Protein AF-A0A9N9BDG6-F1 (afdb_monome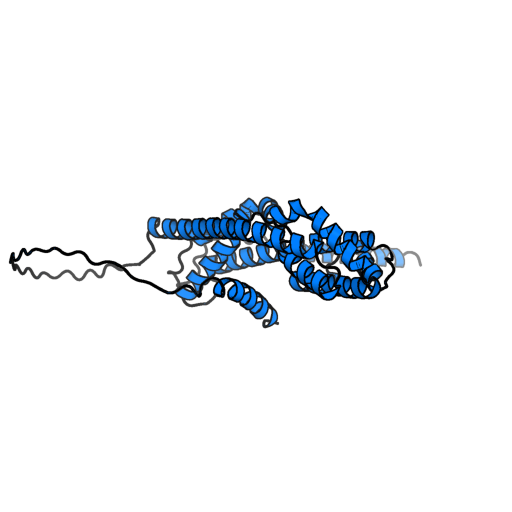r)

Secondary structure (DSSP, 8-state):
--HHHHHHHHHHHHHHHHTT-----------------------------------------HHHHHHHHHHHHHHHHHHHHHHHHHHHHHHHHHHHHHHH---HHHHHHHHHHHGGGTT-HHHHHTHHHHHHHHHHHHHH-HHHHHHHHHHHHHHHHHHTT--GGGS-HHHHHHHHHHHTT----HHHHHHHHHHHHHHHHHHHHHHHHHHHHHHHHHHHTT-S---HHHHHHHHHHHHHHHHHHHH---HHHHHHHHTTHHHHHHHHHHHHH--TT--S------S--------HHHHHHHHHHHHHHHHHHHHTT--

Organism: NCBI:txid144538

Radius of gyration: 29.32 Å; Cα contacts (8 Å, |Δi|>4): 183; chains: 1; bounding box: 67×71×92 Å

Structure (mmCIF, N/CA/C/O backbone):
data_AF-A0A9N9BDG6-F1
#
_entry.id   AF-A0A9N9BDG6-F1
#
loop_
_atom_site.group_PDB
_atom_site.id
_atom_site.type_symbol
_atom_site.label_atom_id
_atom_site.label_alt_id
_atom_site.label_comp_id
_atom_site.label_asym_id
_atom_site.label_entity_id
_atom_site.label_seq_id
_atom_site.pdbx_PDB_ins_code
_atom_site.Cartn_x
_atom_site.Cartn_y
_atom_site.Cartn_z
_atom_site.occupancy
_atom_site.B_iso_or_equiv
_atom_site.auth_seq_id
_atom_site.auth_comp_id
_atom_site.auth_asym_id
_atom_site.auth_atom_id
_atom_site.pdbx_PDB_model_num
ATOM 1 N N . MET A 1 1 ? 1.816 -21.875 -10.239 1.00 43.16 1 MET A N 1
ATOM 2 C CA . MET A 1 1 ? 2.189 -20.740 -9.365 1.00 43.16 1 MET A CA 1
ATOM 3 C C . MET A 1 1 ? 2.154 -19.405 -10.137 1.00 43.16 1 MET A C 1
ATOM 5 O O . MET A 1 1 ? 3.012 -18.569 -9.926 1.00 43.16 1 MET A O 1
ATOM 9 N N . ASN A 1 2 ? 1.167 -19.203 -11.029 1.00 41.00 2 ASN A N 1
ATOM 10 C CA . ASN A 1 2 ? 1.050 -18.008 -11.893 1.00 41.00 2 ASN A CA 1
ATOM 11 C C . ASN A 1 2 ? -0.337 -17.331 -11.817 1.00 41.00 2 ASN A C 1
ATOM 13 O O . ASN A 1 2 ? -0.534 -16.259 -12.365 1.00 41.00 2 ASN A O 1
ATOM 17 N N . ILE A 1 3 ? -1.299 -17.946 -11.119 1.00 32.94 3 ILE A N 1
ATOM 18 C CA . ILE A 1 3 ? -2.703 -17.500 -11.098 1.00 32.94 3 ILE A CA 1
ATOM 19 C C . ILE A 1 3 ? -2.906 -16.354 -10.091 1.00 32.94 3 ILE A C 1
ATOM 21 O O . ILE A 1 3 ? -3.669 -15.433 -10.351 1.00 32.94 3 ILE A O 1
ATOM 25 N N . LEU A 1 4 ? -2.166 -16.356 -8.976 1.00 36.25 4 LEU A N 1
ATOM 26 C CA . LEU A 1 4 ? -2.222 -15.290 -7.966 1.00 36.25 4 LEU A CA 1
ATOM 27 C C . LEU A 1 4 ? -1.605 -13.971 -8.461 1.00 36.25 4 LEU A C 1
ATOM 29 O O . LEU A 1 4 ? -2.117 -12.906 -8.132 1.00 36.25 4 LEU A O 1
ATOM 33 N N . LEU A 1 5 ? -0.562 -14.032 -9.298 1.00 38.94 5 LEU A N 1
ATOM 34 C CA . LEU A 1 5 ? 0.074 -12.834 -9.856 1.00 38.94 5 LEU A CA 1
ATOM 35 C C . LEU A 1 5 ? -0.818 -12.159 -10.910 1.00 38.94 5 LEU A C 1
ATOM 37 O O . LEU A 1 5 ? -0.922 -10.934 -10.934 1.00 38.94 5 LEU A O 1
ATOM 41 N N . GLU A 1 6 ? -1.516 -12.948 -11.737 1.00 36.91 6 GLU A N 1
ATOM 42 C CA . GLU A 1 6 ? -2.506 -12.410 -12.676 1.00 36.91 6 GLU A CA 1
ATOM 43 C C . GLU A 1 6 ? -3.719 -11.821 -11.953 1.00 36.91 6 GLU A C 1
ATOM 45 O O . GLU A 1 6 ? -4.216 -10.780 -12.365 1.00 36.91 6 GLU A O 1
ATOM 50 N N . MET A 1 7 ? -4.160 -12.404 -10.834 1.00 33.03 7 MET A N 1
ATOM 51 C CA . MET A 1 7 ? -5.294 -11.873 -10.069 1.00 33.03 7 MET A CA 1
ATOM 52 C C . MET A 1 7 ? -5.001 -10.499 -9.444 1.00 33.03 7 MET A C 1
ATOM 54 O O . MET A 1 7 ? -5.861 -9.617 -9.467 1.00 33.03 7 MET A O 1
ATOM 58 N N . VAL A 1 8 ? -3.778 -10.288 -8.944 1.00 44.41 8 VAL A N 1
ATOM 59 C CA . VAL A 1 8 ? -3.347 -8.992 -8.389 1.00 44.41 8 VAL A CA 1
ATOM 60 C C . VAL A 1 8 ? -3.187 -7.943 -9.495 1.00 44.41 8 VAL A C 1
ATOM 62 O O . VAL A 1 8 ? -3.655 -6.817 -9.331 1.00 44.41 8 VAL A O 1
ATOM 65 N N . LEU A 1 9 ? -2.621 -8.310 -10.654 1.00 37.38 9 LEU A N 1
ATOM 66 C CA . LEU A 1 9 ? -2.509 -7.396 -11.800 1.00 37.38 9 LEU A CA 1
ATOM 67 C C . LEU A 1 9 ? -3.877 -7.043 -12.406 1.00 37.38 9 LEU A C 1
ATOM 69 O O . LEU A 1 9 ? -4.112 -5.897 -12.783 1.00 37.38 9 LEU A O 1
ATOM 73 N N . VAL A 1 10 ? -4.797 -8.009 -12.478 1.00 40.97 10 VAL A N 1
ATOM 74 C CA . VAL A 1 10 ? -6.159 -7.807 -12.994 1.00 40.97 10 VAL A CA 1
ATOM 75 C C . VAL A 1 10 ? -6.980 -6.916 -12.062 1.00 40.97 10 VAL A C 1
ATOM 77 O O . VAL A 1 10 ? -7.764 -6.111 -12.559 1.00 40.97 10 VAL A O 1
ATOM 80 N N . ASN A 1 11 ? -6.791 -6.995 -10.742 1.00 39.72 11 ASN A N 1
ATOM 81 C CA . ASN A 1 11 ? -7.460 -6.082 -9.810 1.00 39.72 11 ASN A CA 1
ATOM 82 C C . ASN A 1 11 ? -6.902 -4.651 -9.899 1.00 39.72 11 ASN A C 1
ATOM 84 O O . ASN A 1 11 ? -7.689 -3.712 -9.970 1.00 39.72 11 ASN A O 1
ATOM 88 N N . LEU A 1 12 ? -5.581 -4.482 -10.034 1.00 37.84 12 LEU A N 1
ATOM 89 C CA . LEU A 1 12 ? -4.956 -3.170 -10.272 1.00 37.84 12 LEU A CA 1
ATOM 90 C C . LEU A 1 12 ? -5.401 -2.529 -11.601 1.00 37.84 12 LEU A C 1
ATOM 92 O O . LEU A 1 12 ? -5.622 -1.322 -11.670 1.00 37.84 12 LEU A O 1
ATOM 96 N N . LEU A 1 13 ? -5.591 -3.333 -12.653 1.00 36.84 13 LEU A N 1
ATOM 97 C CA . LEU A 1 13 ? -6.072 -2.859 -13.957 1.00 36.84 13 LEU A CA 1
ATOM 98 C C . LEU A 1 13 ? -7.589 -2.609 -14.000 1.00 36.84 13 LEU A C 1
ATOM 100 O O . LEU A 1 13 ? -8.045 -1.792 -14.800 1.00 36.84 13 LEU A O 1
ATOM 104 N N . LYS A 1 14 ? -8.387 -3.287 -13.164 1.00 39.38 14 LYS A N 1
ATOM 105 C CA . LYS A 1 14 ? -9.837 -3.045 -13.062 1.00 39.38 14 LYS A CA 1
ATOM 106 C C . LYS A 1 14 ? -10.145 -1.712 -12.386 1.00 39.38 14 LYS A C 1
ATOM 108 O O . LYS A 1 14 ? -11.000 -0.992 -12.895 1.00 39.38 14 LYS A O 1
ATOM 113 N N . ASP A 1 15 ? -9.405 -1.342 -11.345 1.00 37.53 15 ASP A N 1
ATOM 114 C CA . ASP A 1 15 ? -9.570 -0.038 -10.687 1.00 37.53 15 ASP A CA 1
ATOM 115 C C . ASP A 1 15 ? -9.218 1.138 -11.617 1.00 37.53 15 ASP A C 1
ATOM 117 O O . ASP A 1 15 ? -9.867 2.183 -11.571 1.00 37.53 15 ASP A O 1
ATOM 121 N N . LEU A 1 16 ? -8.279 0.947 -12.552 1.00 36.47 16 LEU A N 1
ATOM 122 C CA . LEU A 1 16 ? -7.957 1.939 -13.589 1.00 36.47 16 LEU A CA 1
ATOM 123 C C . LEU A 1 16 ? -9.037 2.057 -14.680 1.00 36.47 16 LEU A C 1
ATOM 125 O O . LEU A 1 16 ? -9.207 3.124 -15.266 1.00 36.47 16 LEU A O 1
ATOM 129 N N . LYS A 1 17 ? -9.790 0.985 -14.958 1.00 34.38 17 LYS A N 1
ATOM 130 C CA . LYS A 1 17 ? -10.802 0.957 -16.031 1.00 34.38 17 LYS A CA 1
ATOM 131 C C . LYS A 1 17 ? -12.183 1.449 -15.590 1.00 34.38 17 LYS A C 1
ATOM 133 O O . LYS A 1 17 ? -12.982 1.836 -16.438 1.00 34.38 17 LYS A O 1
ATOM 138 N N . ILE A 1 18 ? -12.470 1.454 -14.286 1.00 37.06 18 ILE A N 1
ATOM 139 C CA . ILE A 1 18 ? -13.769 1.893 -13.747 1.00 37.06 18 ILE A CA 1
ATOM 140 C C . ILE A 1 18 ? -13.901 3.428 -13.739 1.00 37.06 18 ILE A C 1
ATOM 142 O O . ILE A 1 18 ? -15.014 3.938 -13.802 1.00 37.06 18 ILE A O 1
ATOM 146 N N . LYS A 1 19 ? -12.796 4.187 -13.784 1.00 39.97 19 LYS A N 1
ATOM 147 C CA . LYS A 1 19 ? -12.836 5.661 -13.854 1.00 39.97 19 LYS A CA 1
ATOM 148 C C . LYS A 1 19 ? -13.091 6.254 -15.250 1.00 39.97 19 LYS A C 1
ATOM 150 O O . LYS A 1 19 ? -13.231 7.467 -15.351 1.00 39.97 19 LYS A O 1
ATOM 155 N N . SER A 1 20 ? -13.171 5.458 -16.324 1.00 34.59 20 SER A N 1
ATOM 156 C CA . SER A 1 20 ? -13.269 5.998 -17.696 1.00 34.59 20 SER A CA 1
ATOM 157 C C . SER A 1 20 ? -14.639 5.859 -18.370 1.00 34.59 20 SER A C 1
ATOM 159 O O . SER A 1 20 ? -14.712 5.971 -19.596 1.00 34.59 20 SER A O 1
ATOM 161 N N . ILE A 1 21 ? -15.725 5.577 -17.641 1.00 38.06 21 ILE A N 1
ATOM 162 C CA . ILE A 1 21 ? -17.050 5.434 -18.264 1.00 38.06 21 ILE A CA 1
ATOM 163 C C . ILE A 1 21 ? -18.107 6.233 -17.487 1.00 38.06 21 ILE A C 1
ATOM 165 O O . ILE A 1 21 ? -18.325 6.002 -16.304 1.00 38.06 21 ILE A O 1
ATOM 169 N N . VAL A 1 22 ? -18.795 7.099 -18.247 1.00 31.36 22 VAL A N 1
ATOM 170 C CA . VAL A 1 22 ? -20.024 7.880 -17.985 1.00 31.36 22 VAL A CA 1
ATOM 171 C C . VAL A 1 22 ? -19.843 9.367 -17.629 1.00 31.36 22 VAL A C 1
ATOM 173 O O . VAL A 1 22 ? -19.732 9.752 -16.471 1.00 31.36 22 VAL A O 1
ATOM 176 N N . SER A 1 23 ? -20.013 10.221 -18.646 1.00 30.30 23 SER A N 1
ATOM 177 C CA . SER A 1 23 ? -21.142 11.174 -18.702 1.00 30.30 23 SER A CA 1
ATOM 178 C C . SER A 1 23 ? -21.490 11.530 -20.164 1.00 30.30 23 SER A C 1
ATOM 180 O O . SER A 1 23 ? -20.582 11.870 -20.922 1.00 30.30 23 SER A O 1
ATOM 182 N N . PRO A 1 24 ? -22.767 11.413 -20.589 1.00 37.88 24 PRO A N 1
ATOM 183 C CA . PRO A 1 24 ? -23.249 11.831 -21.910 1.00 37.88 24 PRO A CA 1
ATOM 184 C C . PRO A 1 24 ? -24.216 13.051 -21.844 1.00 37.88 24 PRO A C 1
ATOM 186 O O . PRO A 1 24 ? -24.801 13.284 -20.791 1.00 37.88 24 PRO A O 1
ATOM 189 N N . TRP A 1 25 ? -24.447 13.723 -22.996 1.00 31.38 25 TRP A N 1
ATOM 190 C CA . TRP A 1 25 ? -25.448 14.800 -23.303 1.00 31.38 25 TRP A CA 1
ATOM 191 C C . TRP A 1 25 ? -25.086 16.249 -22.847 1.00 31.38 25 TRP A C 1
ATOM 193 O O . TRP A 1 25 ? -24.536 16.405 -21.769 1.00 31.38 25 TRP A O 1
ATOM 203 N N . GLN A 1 26 ? -25.339 17.372 -23.562 1.00 32.88 26 GLN A N 1
ATOM 204 C CA . GLN A 1 26 ? -26.017 17.670 -24.846 1.00 32.88 26 GLN A CA 1
ATOM 205 C C . GLN A 1 26 ? -25.711 19.107 -25.396 1.00 32.88 26 GLN A C 1
ATOM 207 O O . GLN A 1 26 ? -25.465 20.015 -24.613 1.00 32.88 26 GLN A O 1
ATOM 212 N N . GLU A 1 27 ? -25.783 19.252 -26.734 1.00 30.92 27 GLU A N 1
ATOM 213 C CA . GLU A 1 27 ? -26.301 20.330 -27.640 1.00 30.92 27 GLU A CA 1
ATOM 214 C C . GLU A 1 27 ? -26.195 21.870 -27.432 1.00 30.92 27 GLU A C 1
ATOM 216 O O . GLU A 1 27 ? -26.495 22.415 -26.378 1.00 30.92 27 GLU A O 1
ATOM 221 N N . GLY A 1 28 ? -25.993 22.552 -28.585 1.00 28.22 28 GLY A N 1
ATOM 222 C CA . GLY A 1 28 ? -26.320 23.964 -28.913 1.00 28.22 28 GLY A CA 1
ATOM 223 C C . GLY A 1 28 ? -25.072 24.825 -29.188 1.00 28.22 28 GLY A C 1
ATOM 224 O O . GLY A 1 28 ? -24.185 24.850 -28.355 1.00 28.22 28 GLY A O 1
ATOM 225 N N . GLU A 1 29 ? -24.842 25.537 -30.300 1.00 29.17 29 GLU A N 1
ATOM 226 C CA . GLU A 1 29 ? -25.704 26.140 -31.325 1.00 29.17 29 GLU A CA 1
ATOM 227 C C . GLU A 1 29 ? -24.962 26.306 -32.678 1.00 29.17 29 GLU A C 1
ATOM 229 O O . GLU A 1 29 ? -23.739 26.416 -32.749 1.00 29.17 29 GLU A O 1
ATOM 234 N N . LYS A 1 30 ? -25.748 26.369 -33.763 1.00 35.81 30 LYS A N 1
ATOM 235 C CA . LYS A 1 30 ? -25.379 26.839 -35.113 1.00 35.81 30 LYS A CA 1
ATOM 236 C C . LYS A 1 30 ? -25.098 28.343 -35.101 1.00 35.81 30 LYS A C 1
ATOM 238 O O . LYS A 1 30 ? -25.974 29.024 -34.595 1.00 35.81 30 LYS A O 1
ATOM 243 N N . ILE A 1 31 ? -24.099 28.847 -35.848 1.00 33.59 31 ILE A N 1
ATOM 244 C CA . ILE A 1 31 ? -24.251 30.010 -36.762 1.00 33.59 31 ILE A CA 1
ATOM 245 C C . ILE A 1 31 ? -23.292 29.866 -37.971 1.00 33.59 31 ILE A C 1
ATOM 247 O O . ILE A 1 31 ? -22.248 29.229 -37.919 1.00 33.59 31 ILE A O 1
ATOM 251 N N . THR A 1 32 ? -23.771 30.417 -39.078 1.00 35.16 32 THR A N 1
ATOM 252 C CA . THR A 1 32 ? -23.491 30.346 -40.516 1.00 35.16 32 THR A CA 1
ATOM 253 C C . THR A 1 32 ? -22.253 31.083 -41.049 1.00 35.16 32 THR A C 1
ATOM 255 O O . THR A 1 32 ? -21.864 32.099 -40.485 1.00 35.16 32 THR A O 1
ATOM 258 N N . GLY A 1 33 ? -21.808 30.715 -42.264 1.00 29.89 33 GLY A N 1
ATOM 259 C CA . GLY A 1 33 ? -21.240 31.675 -43.231 1.00 29.89 33 GLY A CA 1
ATOM 260 C C . GLY A 1 33 ? -20.111 31.145 -44.124 1.00 29.89 33 GLY A C 1
ATOM 261 O O . GLY A 1 33 ? -18.977 31.042 -43.677 1.00 29.89 33 GLY A O 1
ATOM 262 N N . GLY A 1 34 ? -20.407 30.859 -45.401 1.00 29.80 34 GLY A N 1
ATOM 263 C CA . GLY A 1 34 ? -19.397 30.791 -46.479 1.00 29.80 34 GLY A CA 1
ATOM 264 C C . GLY A 1 34 ? -18.851 32.192 -46.848 1.00 29.80 34 GLY A C 1
ATOM 265 O O . GLY A 1 34 ? -19.245 33.150 -46.182 1.00 29.80 34 GLY A O 1
ATOM 266 N N . PRO A 1 35 ? -18.021 32.370 -47.909 1.00 44.28 35 PRO A N 1
ATOM 267 C CA . PRO A 1 35 ? -18.180 31.689 -49.201 1.00 44.28 35 PRO A CA 1
ATOM 268 C C . PRO A 1 35 ? -16.888 31.262 -49.955 1.00 44.28 35 PRO A C 1
ATOM 270 O O . PRO A 1 35 ? -15.800 31.782 -49.752 1.00 44.28 35 PRO A O 1
ATOM 273 N N . SER A 1 36 ? -17.085 30.318 -50.885 1.00 35.09 36 SER A N 1
ATOM 274 C CA . SER A 1 36 ? -16.588 30.271 -52.277 1.00 35.09 36 SER A CA 1
ATOM 275 C C . SER A 1 36 ? -15.210 30.858 -52.642 1.00 35.09 36 SER A C 1
ATOM 277 O O . SER A 1 36 ? -15.043 32.072 -52.730 1.00 35.09 36 SER A O 1
ATOM 279 N N . GLY A 1 37 ? -14.332 29.979 -53.140 1.00 31.05 37 GLY A N 1
ATOM 280 C CA . GLY A 1 37 ? -13.276 30.305 -54.104 1.00 31.05 37 GLY A CA 1
ATOM 281 C C . GLY A 1 37 ? -12.670 29.045 -54.743 1.00 31.05 37 GLY A C 1
ATOM 282 O O . GLY A 1 37 ? -11.984 28.280 -54.079 1.00 31.05 37 GLY A O 1
ATOM 283 N N . SER A 1 38 ? -12.943 28.826 -56.029 1.00 35.56 38 SER A N 1
ATOM 284 C CA . SER A 1 38 ? -12.299 27.868 -56.957 1.00 35.56 38 SER A CA 1
ATOM 285 C C . SER A 1 38 ? -11.637 28.685 -58.086 1.00 35.56 38 SER A C 1
ATOM 287 O O . SER A 1 38 ? -11.955 29.871 -58.189 1.00 35.56 38 SER A O 1
ATOM 289 N N . PRO A 1 39 ? -10.918 28.106 -59.068 1.00 51.12 39 PRO A N 1
ATOM 290 C CA . PRO A 1 39 ? -9.980 26.976 -59.073 1.00 51.12 39 PRO A CA 1
ATOM 291 C C . PRO A 1 39 ? -8.630 27.379 -59.733 1.00 51.12 39 PRO A C 1
ATOM 293 O O . PRO A 1 39 ? -8.535 28.403 -60.405 1.00 51.12 39 PRO A O 1
ATOM 296 N N . GLY A 1 40 ? -7.576 26.567 -59.601 1.00 32.91 40 GLY A N 1
ATOM 297 C CA . GLY A 1 40 ? -6.289 26.829 -60.262 1.00 32.91 40 GLY A CA 1
ATOM 298 C C . GLY A 1 40 ? -5.563 25.546 -60.645 1.00 32.91 40 GLY A C 1
ATOM 299 O O . GLY A 1 40 ? -5.010 24.863 -59.792 1.00 32.91 40 GLY A O 1
ATOM 300 N N . THR A 1 41 ? -5.610 25.227 -61.934 1.00 38.53 41 THR A N 1
ATOM 301 C CA . THR A 1 41 ? -4.904 24.140 -62.620 1.00 38.53 41 THR A CA 1
ATOM 302 C C . THR A 1 41 ? -3.388 24.342 -62.607 1.00 38.53 41 THR A C 1
ATOM 304 O O . THR A 1 41 ? -2.935 25.477 -62.735 1.00 38.53 41 THR A O 1
ATOM 307 N N . ASN A 1 42 ? -2.613 23.254 -62.568 1.00 36.78 42 ASN A N 1
ATOM 308 C CA . ASN A 1 42 ? -1.564 23.005 -63.564 1.00 36.78 42 ASN A CA 1
ATOM 309 C C . ASN A 1 42 ? -0.962 21.605 -63.406 1.00 36.78 42 ASN A C 1
ATOM 311 O O . ASN A 1 42 ? -0.279 21.296 -62.431 1.00 36.78 42 ASN A O 1
ATOM 315 N N . ASP A 1 43 ? -1.196 20.799 -64.437 1.00 37.78 43 ASP A N 1
ATOM 316 C CA . ASP A 1 43 ? -0.403 19.632 -64.780 1.00 37.78 43 ASP A CA 1
ATOM 317 C C . ASP A 1 43 ? 1.037 20.048 -65.093 1.00 37.78 43 ASP A C 1
ATOM 319 O O . ASP A 1 43 ? 1.283 20.984 -65.853 1.00 37.78 43 ASP A O 1
ATOM 323 N N . SER A 1 44 ? 2.009 19.294 -64.592 1.00 39.78 44 SER A N 1
ATOM 324 C CA . SER A 1 44 ? 3.159 18.920 -65.417 1.00 39.78 44 SER A CA 1
ATOM 325 C C . SER A 1 44 ? 3.797 17.639 -64.891 1.00 39.78 44 SER A C 1
ATOM 327 O O . SER A 1 44 ? 4.366 17.568 -63.806 1.00 39.78 44 SER A O 1
ATOM 329 N N . ASN A 1 45 ? 3.665 16.609 -65.723 1.00 35.44 45 ASN A N 1
ATOM 330 C CA . ASN A 1 45 ? 4.452 15.388 -65.708 1.00 35.44 45 ASN A CA 1
ATOM 331 C C . ASN A 1 45 ? 5.951 15.704 -65.660 1.00 35.44 45 ASN A C 1
ATOM 333 O O . ASN A 1 45 ? 6.456 16.440 -66.504 1.00 35.44 45 ASN A O 1
ATOM 337 N N . THR A 1 46 ? 6.690 15.016 -64.795 1.00 35.06 46 THR A N 1
ATOM 338 C CA . THR A 1 46 ? 8.037 14.542 -65.132 1.00 35.06 46 THR A CA 1
ATOM 339 C C . THR A 1 46 ? 8.256 13.198 -64.448 1.00 35.06 46 THR A C 1
ATOM 341 O O . THR A 1 46 ? 8.363 13.093 -63.230 1.00 35.06 46 THR A O 1
ATOM 344 N N . SER A 1 47 ? 8.271 12.157 -65.275 1.00 41.53 47 SER A N 1
ATOM 345 C CA . SER A 1 47 ? 8.804 10.838 -64.963 1.00 41.53 47 SER A CA 1
ATOM 346 C C . SER A 1 47 ? 10.324 10.939 -64.896 1.00 41.53 47 SER A C 1
ATOM 348 O O . SER A 1 47 ? 10.916 11.308 -65.905 1.00 41.53 47 SER A O 1
ATOM 350 N N . ASP A 1 48 ? 10.958 10.530 -63.794 1.00 39.34 48 ASP A N 1
ATOM 351 C CA . ASP A 1 48 ? 12.225 9.811 -63.929 1.00 39.34 48 ASP A CA 1
ATOM 352 C C . ASP A 1 48 ? 12.537 8.864 -62.762 1.00 39.34 48 ASP A C 1
ATOM 354 O O . ASP A 1 48 ? 12.243 9.097 -61.589 1.00 39.34 48 ASP A O 1
ATOM 358 N N . ASN A 1 49 ? 13.128 7.752 -63.171 1.00 43.12 49 ASN A N 1
ATOM 359 C CA . ASN A 1 49 ? 13.547 6.574 -62.445 1.00 43.12 49 ASN A CA 1
ATOM 360 C C . ASN A 1 49 ? 14.539 6.893 -61.320 1.00 43.12 49 ASN A C 1
ATOM 362 O O . ASN A 1 49 ? 15.595 7.481 -61.533 1.00 43.12 49 ASN A O 1
ATOM 366 N N . GLY A 1 50 ? 14.272 6.372 -60.124 1.00 36.09 50 GLY A N 1
ATOM 367 C CA . GLY A 1 50 ? 15.188 6.518 -58.997 1.00 36.09 50 GLY A CA 1
ATOM 368 C C . GLY A 1 50 ? 14.852 5.585 -57.852 1.00 36.09 50 GLY A C 1
ATOM 369 O O . GLY A 1 50 ? 14.570 6.024 -56.743 1.00 36.09 50 GLY A O 1
ATOM 370 N N . LYS A 1 51 ? 14.867 4.280 -58.123 1.00 49.00 51 LYS A N 1
ATOM 371 C CA . LYS A 1 51 ? 14.688 3.197 -57.149 1.00 49.00 51 LYS A CA 1
ATOM 372 C C . LYS A 1 51 ? 15.833 3.200 -56.119 1.00 49.00 51 LYS A C 1
ATOM 374 O O . LYS A 1 51 ? 16.708 2.345 -56.144 1.00 49.00 51 LYS A O 1
ATOM 379 N N . LYS A 1 52 ? 15.815 4.146 -55.180 1.00 41.91 52 LYS A N 1
ATOM 380 C CA . LYS A 1 52 ? 16.450 4.021 -53.866 1.00 41.91 52 LYS A CA 1
ATOM 381 C C . LYS A 1 52 ? 15.327 3.737 -52.883 1.00 41.91 52 LYS A C 1
ATOM 383 O O . LYS A 1 52 ? 14.683 4.652 -52.384 1.00 41.91 52 LYS A O 1
ATOM 388 N N . ARG A 1 53 ? 15.101 2.451 -52.603 1.00 40.19 53 ARG A N 1
ATOM 389 C CA . ARG A 1 53 ? 14.503 2.054 -51.328 1.00 40.19 53 ARG A CA 1
ATOM 390 C C . ARG A 1 53 ? 15.464 2.559 -50.256 1.00 40.19 53 ARG A C 1
ATOM 392 O O . ARG A 1 53 ? 16.473 1.912 -49.984 1.00 40.19 53 ARG A O 1
ATOM 399 N N . LYS A 1 54 ? 15.217 3.766 -49.742 1.00 39.53 54 LYS A N 1
ATOM 400 C CA . LYS A 1 54 ? 15.740 4.129 -48.436 1.00 39.53 54 LYS A CA 1
ATOM 401 C C . LYS A 1 54 ? 15.118 3.115 -47.495 1.00 39.53 54 LYS A C 1
ATOM 403 O O . LYS A 1 54 ? 13.916 2.875 -47.510 1.00 39.53 54 LYS A O 1
ATOM 408 N N . ASN A 1 55 ? 16.001 2.391 -46.836 1.00 43.25 55 ASN A N 1
ATOM 409 C CA . ASN A 1 55 ? 15.649 1.547 -45.727 1.00 43.25 55 ASN A CA 1
ATOM 410 C C . ASN A 1 55 ? 15.195 2.533 -44.647 1.00 43.25 55 ASN A C 1
ATOM 412 O O . ASN A 1 55 ? 16.034 3.070 -43.924 1.00 43.25 55 ASN A O 1
ATOM 416 N N . ASP A 1 56 ? 13.907 2.874 -44.650 1.00 35.69 56 ASP A N 1
ATOM 417 C CA . ASP A 1 56 ? 13.265 3.661 -43.606 1.00 35.69 56 ASP A CA 1
ATOM 418 C C . ASP A 1 56 ? 13.207 2.746 -42.384 1.00 35.69 56 ASP A C 1
ATOM 420 O O . ASP A 1 56 ? 12.220 2.084 -42.077 1.00 35.69 56 ASP A O 1
ATOM 424 N N . GLY A 1 57 ? 14.364 2.610 -41.738 1.00 39.97 57 GLY A N 1
ATOM 425 C CA . GLY A 1 57 ? 14.420 2.186 -40.361 1.00 39.97 57 GLY A CA 1
ATOM 426 C C . GLY A 1 57 ? 13.701 3.266 -39.579 1.00 39.97 57 GLY A C 1
ATOM 427 O O . GLY A 1 57 ? 14.327 4.254 -39.203 1.00 39.97 57 GLY A O 1
ATOM 428 N N . ASP A 1 58 ? 12.399 3.071 -39.379 1.00 42.34 58 ASP A N 1
ATOM 429 C CA . ASP A 1 58 ? 11.539 3.801 -38.450 1.00 42.34 58 ASP A CA 1
ATOM 430 C C . ASP A 1 58 ? 12.052 3.587 -37.017 1.00 42.34 58 ASP A C 1
ATOM 432 O O . ASP A 1 58 ? 11.422 2.963 -36.167 1.00 42.34 58 ASP A O 1
ATOM 436 N N . GLY A 1 59 ? 13.269 4.039 -36.729 1.00 53.69 59 GLY A N 1
ATOM 437 C CA . GLY A 1 59 ? 13.700 4.319 -35.377 1.00 53.69 59 GLY A CA 1
ATOM 438 C C . GLY A 1 59 ? 13.021 5.617 -34.978 1.00 53.69 59 GLY A C 1
ATOM 439 O O . GLY A 1 59 ? 13.277 6.642 -35.604 1.00 53.69 59 GLY A O 1
ATOM 440 N N . ASP A 1 60 ? 12.149 5.572 -33.967 1.00 61.00 60 ASP A N 1
ATOM 441 C CA . ASP A 1 60 ? 11.545 6.781 -33.402 1.00 61.00 60 ASP A CA 1
ATOM 442 C C . ASP A 1 60 ? 12.641 7.845 -33.197 1.00 61.00 60 ASP A C 1
ATOM 444 O O . ASP A 1 60 ? 13.638 7.583 -32.510 1.00 61.00 60 ASP A O 1
ATOM 448 N N . SER A 1 61 ? 12.464 9.026 -33.803 1.00 69.19 61 SER A N 1
ATOM 449 C CA . SER A 1 61 ? 13.371 10.166 -33.625 1.00 69.19 61 SER A CA 1
ATOM 450 C C . SER A 1 61 ? 13.588 10.425 -32.124 1.00 69.19 61 SER A C 1
ATOM 452 O O . SER A 1 61 ? 12.628 10.309 -31.353 1.00 69.19 61 SER A O 1
ATOM 454 N N . PRO A 1 62 ? 14.800 10.811 -31.677 1.00 68.19 62 PRO A N 1
ATOM 455 C CA . PRO A 1 62 ? 15.055 11.183 -30.283 1.00 68.19 62 PRO A CA 1
ATOM 456 C C . PRO A 1 62 ? 14.034 12.182 -29.715 1.00 68.19 62 PRO A C 1
ATOM 458 O O . PRO A 1 62 ? 13.703 12.131 -28.534 1.00 68.19 62 PRO A O 1
ATOM 461 N N . GLU A 1 63 ? 13.498 13.059 -30.562 1.00 60.00 63 GLU A N 1
ATOM 462 C CA . GLU A 1 63 ? 12.450 14.017 -30.207 1.00 60.00 63 GLU A CA 1
ATOM 463 C C . GLU A 1 63 ? 11.092 13.342 -29.946 1.00 60.00 63 GLU A C 1
ATOM 465 O O . GLU A 1 63 ? 10.445 13.623 -28.939 1.00 60.00 63 GLU A O 1
ATOM 470 N N . ALA A 1 64 ? 10.699 12.370 -30.775 1.00 65.81 64 ALA A N 1
ATOM 471 C CA . ALA A 1 64 ? 9.470 11.598 -30.587 1.00 65.81 64 ALA A CA 1
ATOM 472 C C . ALA A 1 64 ? 9.518 10.726 -29.321 1.00 65.81 64 ALA A C 1
ATOM 474 O O . ALA A 1 64 ? 8.506 10.572 -28.637 1.00 65.81 64 ALA A O 1
ATOM 475 N N . LYS A 1 65 ? 10.694 10.181 -28.977 1.00 70.31 65 LYS A N 1
ATOM 476 C CA . LYS A 1 65 ? 10.892 9.437 -27.722 1.00 70.31 65 LYS A CA 1
ATOM 477 C C . LYS A 1 65 ? 10.712 10.334 -26.497 1.00 70.31 65 LYS A C 1
ATOM 479 O O . LYS A 1 65 ? 9.944 9.985 -25.607 1.00 70.31 65 LYS A O 1
ATOM 484 N N . ARG A 1 66 ? 11.340 11.515 -26.498 1.00 68.12 66 ARG A N 1
ATOM 485 C CA . ARG A 1 66 ? 11.222 12.504 -25.412 1.00 68.12 66 ARG A CA 1
ATOM 486 C C . ARG A 1 66 ? 9.784 12.961 -25.186 1.00 68.12 66 ARG A C 1
ATOM 488 O O . ARG A 1 66 ? 9.340 13.019 -24.044 1.00 68.12 66 ARG A O 1
ATOM 495 N N . LEU A 1 67 ? 9.047 13.250 -26.260 1.00 58.81 67 LEU A N 1
ATOM 496 C CA . LEU A 1 67 ? 7.648 13.681 -26.166 1.00 58.81 67 LEU A CA 1
ATOM 497 C C . LEU A 1 67 ? 6.761 12.617 -25.503 1.00 58.81 67 LEU A C 1
ATOM 499 O O . LEU A 1 67 ? 5.949 12.959 -24.648 1.00 58.81 67 LEU A O 1
ATOM 503 N N . ARG A 1 68 ? 6.958 11.329 -25.823 1.00 75.62 68 ARG A N 1
ATOM 504 C CA . ARG A 1 68 ? 6.223 10.228 -25.172 1.00 75.62 68 ARG A CA 1
ATOM 505 C C . ARG A 1 68 ? 6.597 10.073 -23.694 1.00 75.62 68 ARG A C 1
ATOM 507 O O . ARG A 1 68 ? 5.714 9.819 -22.879 1.00 75.62 68 ARG A O 1
ATOM 514 N N . THR A 1 69 ? 7.872 10.234 -23.333 1.00 80.06 69 THR A N 1
ATOM 515 C CA . THR A 1 69 ? 8.314 10.190 -21.927 1.00 80.06 69 THR A CA 1
ATOM 516 C C . THR A 1 69 ? 7.683 11.314 -21.105 1.00 80.06 69 THR A C 1
ATOM 518 O O . THR A 1 69 ? 7.150 11.060 -20.025 1.00 80.06 69 THR A O 1
ATOM 521 N N . GLU A 1 70 ? 7.703 12.548 -21.616 1.00 85.81 70 GLU A N 1
ATOM 522 C CA . GLU A 1 70 ? 7.091 13.693 -20.932 1.00 85.81 70 GLU A CA 1
ATOM 523 C C . GLU A 1 70 ? 5.568 13.552 -20.834 1.00 85.81 70 GLU A C 1
ATOM 525 O O . GLU A 1 70 ? 4.992 13.894 -19.805 1.00 85.81 70 GLU A O 1
ATOM 530 N N . GLU A 1 71 ? 4.909 12.975 -21.842 1.00 88.12 71 GLU A N 1
ATOM 531 C CA . GLU A 1 71 ? 3.482 12.648 -21.766 1.00 88.12 71 GLU A CA 1
ATOM 532 C C . GLU A 1 71 ? 3.188 11.661 -20.624 1.00 88.12 71 GLU A C 1
ATOM 534 O O . GLU A 1 71 ? 2.321 11.923 -19.792 1.00 88.12 71 GLU A O 1
ATOM 539 N N . VAL A 1 72 ? 3.933 10.551 -20.533 1.00 89.44 72 VAL A N 1
ATOM 540 C CA . VAL A 1 72 ? 3.770 9.560 -19.452 1.00 89.44 72 VAL A CA 1
ATOM 541 C C . VAL A 1 72 ? 3.979 10.207 -18.085 1.00 89.44 72 VAL A C 1
ATOM 543 O O . VAL A 1 72 ? 3.158 10.044 -17.184 1.00 89.44 72 VAL A O 1
ATOM 546 N N . LYS A 1 73 ? 5.055 10.979 -17.940 1.00 91.75 73 LYS A N 1
ATOM 547 C CA . LYS A 1 73 ? 5.398 11.689 -16.709 1.00 91.75 73 LYS A CA 1
ATOM 548 C C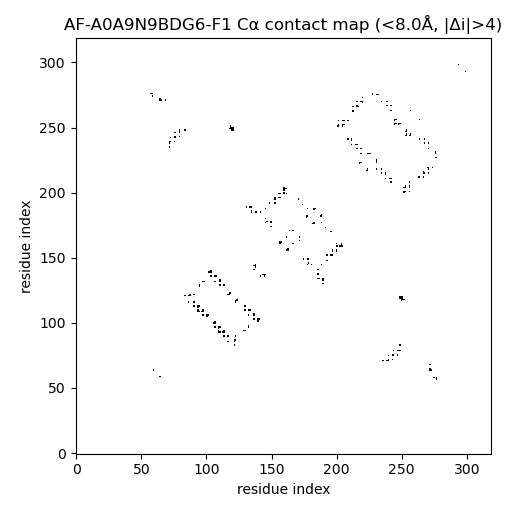 . LYS A 1 73 ? 4.298 12.663 -16.275 1.00 91.75 73 LYS A C 1
ATOM 550 O O . LYS A 1 73 ? 3.850 12.598 -15.130 1.00 91.75 73 LYS A O 1
ATOM 555 N N . ASN A 1 74 ? 3.831 13.516 -17.187 1.00 91.88 74 ASN A N 1
ATOM 556 C CA . ASN A 1 74 ? 2.782 14.498 -16.910 1.00 91.88 74 ASN A CA 1
ATOM 557 C C . ASN A 1 74 ? 1.453 13.820 -16.559 1.00 91.88 74 ASN A C 1
ATOM 559 O O . ASN A 1 74 ? 0.807 14.216 -15.590 1.00 91.88 74 ASN A O 1
ATOM 563 N N . ASN A 1 75 ? 1.082 12.760 -17.284 1.00 92.31 75 ASN A N 1
ATOM 564 C CA . ASN A 1 75 ? -0.134 11.995 -17.008 1.00 92.31 75 ASN A CA 1
ATOM 565 C C . ASN A 1 75 ? -0.097 11.364 -15.611 1.00 92.31 75 ASN A C 1
ATOM 567 O O . ASN A 1 75 ? -1.071 11.461 -14.865 1.00 92.31 75 ASN A O 1
ATOM 571 N N . VAL A 1 76 ? 1.032 10.756 -15.225 1.00 93.75 76 VAL A N 1
ATOM 572 C CA . VAL A 1 76 ? 1.196 10.171 -13.886 1.00 93.75 76 VAL A CA 1
ATOM 573 C C . VAL A 1 76 ? 1.099 11.253 -12.814 1.00 93.75 76 VAL A C 1
ATOM 575 O O . VAL A 1 76 ? 0.314 11.103 -11.878 1.00 93.75 76 VAL A O 1
ATOM 578 N N . GLN A 1 77 ? 1.825 12.362 -12.967 1.00 93.38 77 GLN A N 1
ATOM 579 C CA . GLN A 1 77 ? 1.799 13.461 -12.004 1.00 93.38 77 GLN A CA 1
ATOM 580 C C . GLN A 1 77 ? 0.383 14.034 -11.831 1.00 93.38 77 GLN A C 1
ATOM 582 O O . GLN A 1 77 ? -0.096 14.148 -10.704 1.00 93.38 77 GLN A O 1
ATOM 587 N N . GLN A 1 78 ? -0.315 14.325 -12.934 1.00 93.50 78 GLN A N 1
ATOM 588 C CA . GLN A 1 78 ? -1.687 14.832 -12.899 1.00 93.50 78 GLN A CA 1
ATOM 589 C C . GLN A 1 78 ? -2.646 13.830 -12.242 1.00 93.50 78 GLN A C 1
ATOM 591 O O . GLN A 1 78 ? -3.462 14.222 -11.408 1.00 93.50 78 GLN A O 1
ATOM 596 N N . SER A 1 79 ? -2.527 12.539 -12.573 1.00 91.69 79 SER A N 1
ATOM 597 C CA . SER A 1 79 ? -3.378 11.493 -11.993 1.00 91.69 79 SER A CA 1
ATOM 598 C C . SER A 1 79 ? -3.206 11.368 -10.475 1.00 91.69 79 SER A C 1
ATOM 600 O O . SER A 1 79 ? -4.189 11.174 -9.762 1.00 91.69 79 SER A O 1
ATOM 602 N N . ILE A 1 80 ? -1.982 11.539 -9.964 1.00 92.38 80 ILE A N 1
ATOM 603 C CA . ILE A 1 80 ? -1.692 11.513 -8.525 1.00 92.38 80 ILE A CA 1
ATOM 604 C C . ILE A 1 80 ? -2.257 12.760 -7.847 1.00 92.38 80 ILE A C 1
ATOM 606 O O . ILE A 1 80 ? -2.911 12.640 -6.815 1.00 92.38 80 ILE A O 1
ATOM 610 N N . SER A 1 81 ? -2.085 13.945 -8.442 1.00 91.75 81 SER A N 1
ATOM 611 C CA . SER A 1 81 ? -2.676 15.177 -7.907 1.00 91.75 81 SER A CA 1
ATOM 612 C C . SER A 1 81 ? -4.202 15.081 -7.796 1.00 91.75 81 SER A C 1
ATOM 614 O O . SER A 1 81 ? -4.751 15.374 -6.737 1.00 91.75 81 SER A O 1
ATOM 616 N N . GLN A 1 82 ? -4.877 14.592 -8.842 1.00 92.94 82 GLN A N 1
ATOM 617 C CA . GLN A 1 82 ? -6.330 14.379 -8.831 1.00 92.94 82 GLN A CA 1
ATOM 618 C C . GLN A 1 82 ? -6.749 13.334 -7.791 1.00 92.94 82 GLN A C 1
ATOM 620 O O . GLN A 1 82 ? -7.659 13.573 -7.000 1.00 92.94 82 GLN A O 1
ATOM 625 N N . LYS A 1 83 ? -6.052 12.189 -7.740 1.00 92.69 83 LYS A N 1
ATOM 626 C CA . LYS A 1 83 ? -6.291 11.140 -6.737 1.00 92.69 83 LYS A CA 1
ATOM 627 C C . LYS A 1 83 ? -6.187 11.694 -5.313 1.00 92.69 83 LYS A C 1
ATOM 629 O O . LYS A 1 83 ? -6.979 11.299 -4.462 1.00 92.69 83 LYS A O 1
ATOM 634 N N . ASN A 1 84 ? -5.233 12.583 -5.049 1.00 91.56 84 ASN A N 1
ATOM 635 C CA . ASN A 1 84 ? -5.026 13.156 -3.722 1.00 91.56 84 ASN A CA 1
ATOM 636 C C . ASN A 1 84 ? -6.134 14.127 -3.318 1.00 91.56 84 ASN A C 1
ATOM 638 O O . ASN A 1 84 ? -6.582 14.096 -2.173 1.00 91.56 84 ASN A O 1
ATOM 642 N N . GLU A 1 85 ? -6.595 14.961 -4.249 1.00 92.88 85 GLU A N 1
ATOM 643 C CA . GLU A 1 85 ? -7.708 15.878 -4.004 1.00 92.88 85 GLU A CA 1
ATOM 644 C C . GLU A 1 85 ? -9.005 15.110 -3.717 1.00 92.88 85 GLU A C 1
ATOM 646 O O . GLU A 1 85 ? -9.616 15.291 -2.660 1.00 92.88 85 GLU A O 1
ATOM 651 N N . GLU A 1 86 ? -9.370 14.178 -4.602 1.00 95.19 86 GLU A N 1
ATOM 652 C CA . GLU A 1 86 ? -10.551 13.323 -4.436 1.00 95.19 86 GLU A CA 1
ATOM 653 C C . GLU A 1 86 ? -10.451 12.453 -3.174 1.00 95.19 86 GLU A C 1
ATOM 655 O O . GLU A 1 86 ? -11.422 12.290 -2.434 1.00 95.19 86 GLU A O 1
ATOM 660 N N . GLY A 1 87 ? -9.267 11.892 -2.909 1.00 95.56 87 GLY A N 1
ATOM 661 C CA . GLY A 1 87 ? -9.006 11.041 -1.752 1.00 95.56 87 GLY A CA 1
ATOM 662 C C . GLY A 1 87 ? -9.157 11.789 -0.431 1.00 95.56 87 GLY A C 1
ATOM 663 O O . GLY A 1 87 ? -9.777 11.268 0.494 1.00 95.56 87 GLY A O 1
ATOM 664 N N . SER A 1 88 ? -8.664 13.027 -0.359 1.00 95.81 88 SER A N 1
ATOM 665 C CA . SER A 1 88 ? -8.807 13.888 0.818 1.00 95.81 88 SER A CA 1
ATOM 666 C C . SER A 1 88 ? -10.273 14.230 1.100 1.00 95.81 88 SER A C 1
ATOM 668 O O . SER A 1 88 ? -10.744 14.080 2.230 1.00 95.81 88 SER A O 1
ATOM 670 N N . GLN A 1 89 ? -11.033 14.617 0.069 1.00 97.12 89 GLN A N 1
ATOM 671 C CA . GLN A 1 89 ? -12.470 14.889 0.199 1.00 97.12 89 GLN A CA 1
ATOM 672 C C . GLN A 1 89 ? -13.226 13.643 0.674 1.00 97.12 89 GLN A C 1
ATOM 674 O O . GLN A 1 89 ? -13.939 13.695 1.679 1.00 97.12 89 GLN A O 1
ATOM 679 N N . LYS A 1 90 ? -12.991 12.499 0.021 1.00 97.88 90 LYS A N 1
ATOM 680 C CA . LYS A 1 90 ? -13.626 11.231 0.387 1.00 97.88 90 LYS A CA 1
ATOM 681 C C . LYS A 1 90 ? -13.258 10.782 1.806 1.00 97.88 90 LYS A C 1
ATOM 683 O O . LYS A 1 90 ? -14.123 10.282 2.525 1.00 97.88 90 LYS A O 1
ATOM 688 N N . LEU A 1 91 ? -12.008 10.961 2.241 1.00 97.94 91 LEU A N 1
ATOM 689 C CA . LEU A 1 91 ? -11.598 10.633 3.609 1.00 97.94 91 LEU A CA 1
ATOM 690 C C . LEU A 1 91 ? -12.380 11.462 4.636 1.00 97.94 91 LEU A C 1
ATOM 692 O O . LEU A 1 91 ? -12.877 10.903 5.614 1.00 97.94 91 LEU A O 1
ATOM 696 N N . ASN A 1 92 ? -12.534 12.765 4.401 1.00 97.81 92 ASN A N 1
ATOM 697 C CA . ASN A 1 92 ? -13.292 13.645 5.291 1.00 97.81 92 ASN A CA 1
ATOM 698 C C . ASN A 1 92 ? -14.767 13.229 5.393 1.00 97.81 92 ASN A C 1
ATOM 700 O O . ASN A 1 92 ? -15.327 13.183 6.490 1.00 97.81 92 ASN A O 1
ATOM 704 N N . GLU A 1 93 ? -15.394 12.874 4.271 1.00 98.19 93 GLU A N 1
ATOM 705 C CA . GLU A 1 93 ? -16.763 12.348 4.254 1.00 98.19 93 GLU A CA 1
ATOM 706 C C . GLU A 1 93 ? -16.891 11.052 5.063 1.00 98.19 93 GLU A C 1
ATOM 708 O O . GLU A 1 93 ? -17.793 10.921 5.896 1.00 98.19 93 GLU A O 1
ATOM 713 N N . LEU A 1 94 ? -15.971 10.104 4.860 1.00 98.62 94 LEU A N 1
ATOM 714 C CA . LEU A 1 94 ? -15.954 8.838 5.592 1.00 98.62 94 LEU A CA 1
ATOM 715 C C . LEU A 1 94 ? -15.744 9.053 7.094 1.00 98.62 94 LEU A C 1
ATOM 717 O O . LEU A 1 94 ? -16.452 8.447 7.894 1.00 98.62 94 LEU A O 1
ATOM 721 N N . LEU A 1 95 ? -14.834 9.944 7.494 1.00 98.31 95 LEU A N 1
ATOM 722 C CA . LEU A 1 95 ? -14.606 10.276 8.903 1.00 98.31 95 LEU A CA 1
ATOM 723 C C . LEU A 1 95 ? -15.840 10.908 9.552 1.00 98.31 95 LEU A C 1
ATOM 725 O O . LEU A 1 95 ? -16.191 10.560 10.679 1.00 98.31 95 LEU A O 1
ATOM 729 N N . ASN A 1 96 ? -16.536 11.798 8.845 1.00 98.19 96 ASN A N 1
ATOM 730 C CA . ASN A 1 96 ? -17.780 12.385 9.344 1.00 98.19 96 ASN A CA 1
ATOM 731 C C . ASN A 1 96 ? -18.873 11.325 9.532 1.00 98.19 96 ASN A C 1
ATOM 733 O O . ASN A 1 96 ? -19.563 11.328 10.553 1.00 98.19 96 ASN A O 1
ATOM 737 N N . ARG A 1 97 ? -18.988 10.373 8.599 1.00 98.19 97 ARG A N 1
ATOM 738 C CA . ARG A 1 97 ? -19.899 9.228 8.736 1.00 98.19 97 ARG A CA 1
ATOM 739 C C . ARG A 1 97 ? -19.512 8.324 9.911 1.00 98.19 97 ARG A C 1
ATOM 741 O O . ARG A 1 97 ? -20.382 7.973 10.703 1.00 98.19 97 ARG A O 1
ATOM 748 N N . ALA A 1 98 ? -18.224 8.008 10.073 1.00 98.19 98 ALA A N 1
ATOM 749 C CA . ALA A 1 98 ? -17.714 7.184 11.176 1.00 98.19 98 ALA A CA 1
ATOM 750 C C . ALA A 1 98 ? -18.060 7.783 12.551 1.00 98.19 98 ALA A C 1
ATOM 752 O O . ALA A 1 98 ? -18.556 7.087 13.441 1.00 98.19 98 ALA A O 1
ATOM 753 N N . LYS A 1 99 ? -17.889 9.104 12.698 1.00 97.62 99 LYS A N 1
ATOM 754 C CA . LYS A 1 99 ? -18.245 9.839 13.921 1.00 97.62 99 LYS A CA 1
ATOM 755 C C . LYS A 1 99 ? -19.735 9.715 14.253 1.00 97.62 99 LYS A C 1
ATOM 757 O O . LYS A 1 99 ? -20.080 9.572 15.426 1.00 97.62 99 LYS A O 1
ATOM 762 N N . GLY A 1 100 ? -20.599 9.756 13.235 1.00 96.62 100 GLY A N 1
ATOM 763 C CA . GLY A 1 100 ? -22.057 9.757 13.381 1.00 96.62 100 GLY A CA 1
ATOM 764 C C . GLY A 1 100 ? -22.701 8.389 13.629 1.00 96.62 100 GLY A C 1
ATOM 765 O O . GLY A 1 100 ? -23.781 8.339 14.214 1.00 96.62 100 GLY A O 1
ATOM 766 N N . THR A 1 101 ? -22.067 7.286 13.223 1.00 96.62 101 THR A N 1
ATOM 767 C CA . THR A 1 101 ? -22.640 5.940 13.408 1.00 96.62 101 THR A CA 1
ATOM 768 C C . THR A 1 101 ? -22.257 5.321 14.754 1.00 96.62 101 THR A C 1
ATOM 770 O O . THR A 1 101 ? -21.159 5.536 15.258 1.00 96.62 101 THR A O 1
ATOM 773 N N . ASN A 1 102 ? -23.150 4.532 15.349 1.00 96.75 102 ASN A N 1
ATOM 774 C CA . ASN A 1 102 ? -22.853 3.660 16.495 1.00 96.75 102 ASN A CA 1
ATOM 775 C C . ASN A 1 102 ? -23.164 2.188 16.181 1.00 96.75 102 ASN A C 1
ATOM 777 O O . ASN A 1 102 ? -23.165 1.355 17.084 1.00 96.75 102 ASN A O 1
ATOM 781 N N . ASP A 1 103 ? -23.445 1.870 14.915 1.00 98.06 103 ASP A N 1
ATOM 782 C CA . ASP A 1 103 ? -23.597 0.493 14.469 1.00 98.06 103 ASP A CA 1
ATOM 783 C C . ASP A 1 103 ? -22.221 -0.113 14.189 1.00 98.06 103 ASP A C 1
ATOM 785 O O . ASP A 1 103 ? -21.367 0.494 13.539 1.00 98.06 103 ASP A O 1
ATOM 789 N N . TYR A 1 104 ? -21.997 -1.322 14.699 1.00 97.94 104 TYR A N 1
ATOM 790 C CA . TYR A 1 104 ? -20.702 -1.980 14.578 1.00 97.94 104 TYR A CA 1
ATOM 791 C C . TYR A 1 104 ? -20.358 -2.301 13.116 1.00 97.94 104 TYR A C 1
ATOM 793 O O . TYR A 1 104 ? -19.226 -2.078 12.692 1.00 97.94 104 TYR A O 1
ATOM 801 N N . GLU A 1 105 ? -21.301 -2.852 12.346 1.00 98.00 105 GLU A N 1
ATOM 802 C CA . GLU A 1 105 ? -21.018 -3.297 10.975 1.00 98.00 105 GLU A CA 1
ATOM 803 C C . GLU A 1 105 ? -20.867 -2.110 10.028 1.00 98.00 105 GLU A C 1
ATOM 805 O O . GLU A 1 105 ? -19.984 -2.112 9.168 1.00 98.00 105 GLU A O 1
ATOM 810 N N . GLU A 1 106 ? -21.669 -1.064 10.224 1.00 98.19 106 GLU A N 1
ATOM 811 C CA . GLU A 1 106 ? -21.528 0.185 9.487 1.00 98.19 106 GLU A CA 1
ATOM 812 C C . GLU A 1 106 ? -20.174 0.847 9.775 1.00 98.19 106 GLU A C 1
ATOM 814 O O . GLU A 1 106 ? -19.436 1.167 8.840 1.00 98.19 106 GLU A O 1
ATOM 819 N N . LEU A 1 107 ? -19.803 1.003 11.054 1.00 98.44 107 LEU A N 1
ATOM 820 C CA . LEU A 1 107 ? -18.528 1.616 11.433 1.00 98.44 107 LEU A CA 1
ATOM 821 C C . LEU A 1 107 ? -17.338 0.807 10.908 1.00 98.44 107 LEU A C 1
ATOM 823 O O . LEU A 1 107 ? -16.382 1.382 10.387 1.00 98.44 107 LEU A O 1
ATOM 827 N N . LYS A 1 108 ? -17.407 -0.526 10.985 1.00 98.19 108 LYS A N 1
ATOM 828 C CA . LYS A 1 108 ? -16.403 -1.422 10.404 1.00 98.19 108 LYS A CA 1
ATOM 829 C C . LYS A 1 108 ? -16.263 -1.209 8.899 1.00 98.19 108 LYS A C 1
ATOM 831 O O . LYS A 1 108 ? -15.141 -1.057 8.423 1.00 98.19 108 LYS A O 1
ATOM 836 N N . GLY A 1 109 ? -17.370 -1.177 8.158 1.00 98.06 109 GLY A N 1
ATOM 837 C CA . GLY A 1 109 ? -17.351 -0.953 6.711 1.00 98.06 109 GLY A C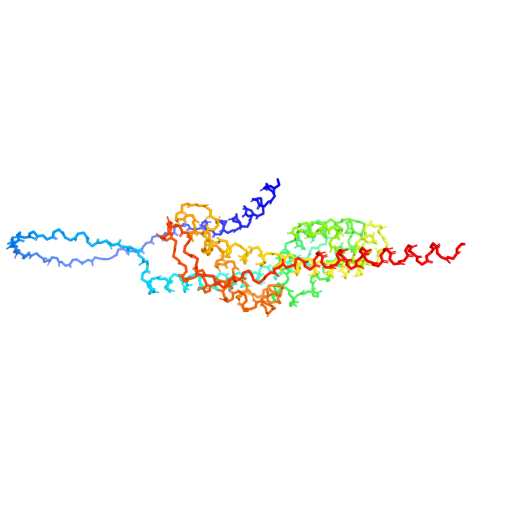A 1
ATOM 838 C C . GLY A 1 109 ? -16.730 0.395 6.339 1.00 98.06 109 GLY A C 1
ATOM 839 O O . GLY A 1 109 ? -15.889 0.468 5.444 1.00 98.06 109 GLY A O 1
ATOM 840 N N . ILE A 1 110 ? -17.064 1.454 7.082 1.00 98.56 110 ILE A N 1
ATOM 841 C CA . ILE A 1 110 ? -16.471 2.784 6.887 1.00 98.56 110 ILE A CA 1
ATOM 842 C C . ILE A 1 110 ? -14.961 2.755 7.162 1.00 98.56 110 ILE A C 1
ATOM 844 O O . ILE A 1 110 ? -14.180 3.258 6.355 1.00 98.56 110 ILE A O 1
ATOM 848 N N . LEU A 1 111 ? -14.527 2.132 8.262 1.00 98.00 111 LEU A N 1
ATOM 849 C CA . LEU A 1 111 ? -13.106 2.023 8.612 1.00 98.00 111 LEU A CA 1
ATOM 850 C C . LEU A 1 111 ? -12.310 1.184 7.599 1.00 98.00 111 LEU A C 1
ATOM 852 O O . LEU A 1 111 ? -11.151 1.497 7.332 1.00 98.00 111 LEU A O 1
ATOM 856 N N . GLN A 1 112 ? -12.931 0.177 6.979 1.00 96.56 112 GLN A N 1
ATOM 857 C CA . GLN A 1 112 ? -12.340 -0.579 5.868 1.00 96.56 112 GLN A CA 1
ATOM 858 C C . GLN A 1 112 ? -12.183 0.255 4.589 1.00 96.56 112 GLN A C 1
ATOM 860 O O . GLN A 1 112 ? -11.271 0.012 3.801 1.00 96.56 112 GLN A O 1
ATOM 865 N N . GLU A 1 113 ? -13.058 1.231 4.337 1.00 97.69 113 GLU A N 1
ATOM 866 C CA . GLU A 1 113 ? -12.851 2.180 3.239 1.00 97.69 113 GLU A CA 1
ATOM 867 C C . GLU A 1 113 ? -11.755 3.195 3.562 1.00 97.69 113 GLU A C 1
ATOM 869 O O . GLU A 1 113 ? -10.937 3.498 2.696 1.00 97.69 113 GLU A O 1
ATOM 874 N N . ILE A 1 114 ? -11.709 3.679 4.806 1.00 97.94 114 ILE A N 1
ATOM 875 C CA . ILE A 1 114 ? -10.679 4.604 5.290 1.00 97.94 114 ILE A CA 1
ATOM 876 C C . ILE A 1 114 ? -9.280 3.980 5.189 1.00 97.94 114 ILE A C 1
ATOM 878 O O . ILE A 1 114 ? -8.341 4.657 4.768 1.00 97.94 114 ILE A O 1
ATOM 882 N N . SER A 1 115 ? -9.128 2.690 5.508 1.00 95.12 115 SER A N 1
ATOM 883 C CA . SER A 1 115 ? -7.821 2.015 5.479 1.00 95.12 115 SER A CA 1
ATOM 884 C C . SER A 1 115 ? -7.200 1.918 4.079 1.00 95.12 115 SER A C 1
ATOM 886 O O . SER A 1 115 ? -5.989 1.758 3.953 1.00 95.12 115 SER A O 1
ATOM 888 N N . LYS A 1 116 ? -7.983 2.102 3.005 1.00 94.38 116 LYS A N 1
ATOM 889 C CA . LYS A 1 116 ? -7.462 2.174 1.625 1.00 94.38 116 LYS A CA 1
ATOM 890 C C . LYS A 1 116 ? -6.587 3.402 1.375 1.00 94.38 116 LYS A C 1
ATOM 892 O O . LYS A 1 116 ? -5.840 3.419 0.401 1.00 94.38 116 LYS A O 1
ATOM 897 N N . PHE A 1 117 ? -6.688 4.415 2.232 1.00 96.19 117 PHE A N 1
ATOM 898 C CA . PHE A 1 117 ? -5.880 5.630 2.169 1.00 96.19 117 PHE A CA 1
ATOM 899 C C . PHE A 1 117 ? -4.632 5.560 3.058 1.00 96.19 117 PHE A C 1
ATOM 901 O O . PHE A 1 117 ? -3.922 6.553 3.186 1.00 96.19 117 PHE A O 1
ATOM 908 N N . GLU A 1 118 ? -4.342 4.415 3.684 1.00 94.62 118 GLU A N 1
ATOM 909 C CA . GLU A 1 118 ? -3.169 4.268 4.545 1.00 94.62 118 GLU A CA 1
ATOM 910 C C . GLU A 1 118 ? -1.866 4.681 3.849 1.00 94.62 118 GLU A C 1
ATOM 912 O O . GLU A 1 118 ? -1.551 4.272 2.728 1.00 94.62 118 GLU A O 1
ATOM 917 N N . GLY A 1 119 ? -1.088 5.499 4.556 1.00 94.25 119 GLY A N 1
ATOM 918 C CA . GLY A 1 119 ? 0.168 6.064 4.071 1.00 94.25 119 GLY A CA 1
ATOM 919 C C . GLY A 1 119 ? 0.010 7.342 3.247 1.00 94.25 119 GLY A C 1
ATOM 920 O O . GLY A 1 119 ? 0.989 8.062 3.098 1.00 94.25 119 GLY A O 1
ATOM 921 N N . GLU A 1 120 ? -1.181 7.686 2.753 1.00 95.94 120 GLU A N 1
ATOM 922 C CA . GLU A 1 120 ? -1.380 8.965 2.061 1.00 95.94 120 GLU A CA 1
ATOM 923 C C . GLU A 1 120 ? -1.177 10.149 3.018 1.00 95.94 120 GLU A C 1
ATOM 925 O O . GLU A 1 120 ? -1.587 10.091 4.178 1.00 95.94 120 GLU A O 1
ATOM 930 N N . GLU A 1 121 ? -0.581 11.251 2.547 1.00 92.38 121 GLU A N 1
ATOM 931 C CA . GLU A 1 121 ? -0.302 12.426 3.396 1.00 92.38 121 GLU A CA 1
ATOM 932 C C . GLU A 1 121 ? -1.572 12.956 4.089 1.00 92.38 121 GLU A C 1
ATOM 934 O O . GLU A 1 121 ? -1.559 13.247 5.287 1.00 92.38 121 GLU A O 1
ATOM 939 N N . PHE A 1 122 ? -2.703 12.992 3.374 1.00 93.88 122 PHE A N 1
ATOM 940 C CA . PHE A 1 122 ? -3.991 13.408 3.940 1.00 93.88 122 PHE A CA 1
ATOM 941 C C . PHE A 1 122 ? -4.564 12.400 4.953 1.00 93.88 122 PHE A C 1
ATOM 943 O O . PHE A 1 122 ? -5.282 12.804 5.866 1.00 93.88 122 PHE A O 1
ATOM 950 N N . TYR A 1 123 ? -4.230 11.110 4.847 1.00 96.31 123 TYR A N 1
ATOM 951 C CA . TYR A 1 123 ? -4.584 10.105 5.852 1.00 96.31 123 TYR A CA 1
ATOM 952 C C . TYR A 1 123 ? -3.735 10.254 7.112 1.00 96.31 123 TYR A C 1
ATOM 954 O O . TYR A 1 123 ? -4.271 10.242 8.219 1.00 96.31 123 TYR A O 1
ATOM 962 N N . VAL A 1 124 ? -2.421 10.444 6.952 1.00 93.56 124 VAL A N 1
ATOM 963 C CA . VAL A 1 124 ? -1.487 10.638 8.072 1.00 93.56 124 VAL A CA 1
ATOM 964 C C . VAL A 1 124 ? -1.920 11.825 8.936 1.00 93.56 124 VAL A C 1
ATOM 966 O O . VAL A 1 124 ? -1.919 11.721 10.161 1.00 93.56 124 VAL A O 1
ATOM 969 N N . ALA A 1 125 ? -2.396 12.910 8.316 1.00 94.50 125 ALA A N 1
ATOM 970 C CA . ALA A 1 125 ? -2.941 14.067 9.029 1.00 94.50 125 ALA A CA 1
ATOM 971 C C . ALA A 1 125 ? -4.152 13.734 9.930 1.00 94.50 125 ALA A C 1
ATOM 973 O O . ALA A 1 125 ? -4.341 14.380 10.959 1.00 94.50 125 ALA A O 1
ATOM 974 N N . HIS A 1 126 ? -4.936 12.707 9.586 1.00 96.81 126 HIS A N 1
ATOM 975 C CA . HIS A 1 126 ? -6.138 12.291 10.317 1.00 96.81 126 HIS A CA 1
ATOM 976 C C . HIS A 1 126 ? -5.950 10.996 11.119 1.00 96.81 126 HIS A C 1
ATOM 978 O O . HIS A 1 126 ? -6.917 10.465 11.668 1.00 96.81 126 HIS A O 1
ATOM 984 N N . GLN A 1 127 ? -4.726 10.474 11.240 1.00 94.56 127 GLN A N 1
ATOM 985 C CA . GLN A 1 127 ? -4.477 9.164 11.850 1.00 94.56 127 GLN A CA 1
ATOM 986 C C . GLN A 1 127 ? -5.013 9.060 13.289 1.00 94.56 127 GLN A C 1
ATOM 988 O O . GLN A 1 127 ? -5.546 8.024 13.686 1.00 94.56 127 GLN A O 1
ATOM 993 N N . ASN A 1 128 ? -4.943 10.147 14.061 1.00 95.62 128 ASN A N 1
ATOM 994 C CA . ASN A 1 128 ? -5.497 10.197 15.417 1.00 95.62 128 ASN A CA 1
ATOM 995 C C . ASN A 1 128 ? -7.026 10.058 15.435 1.00 95.62 128 ASN A C 1
ATOM 997 O O . ASN A 1 128 ? -7.572 9.381 16.306 1.00 95.62 128 ASN A O 1
ATOM 1001 N N . GLU A 1 129 ? -7.720 10.670 14.474 1.00 97.25 129 GLU A N 1
ATOM 1002 C CA . GLU A 1 129 ? -9.174 10.546 14.340 1.00 97.25 129 GLU A CA 1
ATOM 1003 C C . GLU A 1 129 ? -9.558 9.130 13.919 1.00 97.25 129 GLU A C 1
ATOM 1005 O O . GLU A 1 129 ? -10.434 8.528 14.534 1.00 97.25 129 GLU A O 1
ATOM 1010 N N . VAL A 1 130 ? -8.837 8.555 12.952 1.00 97.38 130 VAL A N 1
ATOM 1011 C CA . VAL A 1 130 ? -9.032 7.159 12.536 1.00 97.38 130 VAL A CA 1
ATOM 1012 C C . VAL A 1 130 ? -8.850 6.209 13.722 1.00 97.38 130 VAL A C 1
ATOM 1014 O O . VAL A 1 130 ? -9.705 5.359 13.965 1.00 97.38 130 VAL A O 1
ATOM 1017 N N . ASN A 1 131 ? -7.786 6.379 14.511 1.00 96.31 131 ASN A N 1
ATOM 1018 C CA . ASN A 1 131 ? -7.531 5.554 15.694 1.00 96.31 131 ASN A CA 1
ATOM 1019 C C . ASN A 1 131 ? -8.635 5.695 16.748 1.00 96.31 131 ASN A C 1
ATOM 1021 O O . ASN A 1 131 ? -9.041 4.702 17.351 1.00 96.31 131 ASN A O 1
ATOM 1025 N N . LYS A 1 132 ? -9.170 6.905 16.946 1.00 97.12 132 LYS A N 1
ATOM 1026 C CA . LYS A 1 132 ? -10.303 7.131 17.850 1.00 97.12 132 LYS A CA 1
ATOM 1027 C C . LYS A 1 132 ? -11.543 6.356 17.400 1.00 97.12 132 LYS A C 1
ATOM 1029 O O . LYS A 1 132 ? -12.176 5.700 18.227 1.00 97.12 132 LYS A O 1
ATOM 1034 N N . GLU A 1 133 ? -11.861 6.380 16.110 1.00 98.06 133 GLU A N 1
ATOM 1035 C CA . GLU A 1 133 ? -13.006 5.639 15.572 1.00 98.06 133 GLU A CA 1
ATOM 1036 C C . GLU A 1 133 ? -12.766 4.115 15.575 1.00 98.06 133 GLU A C 1
ATOM 1038 O O . GLU A 1 133 ? -13.684 3.351 15.874 1.00 98.06 133 GLU A O 1
ATOM 1043 N N . ARG A 1 134 ? -11.527 3.640 15.369 1.00 97.31 134 ARG A N 1
ATOM 1044 C CA . ARG A 1 134 ? -11.172 2.218 15.575 1.00 97.31 134 ARG A CA 1
ATOM 1045 C C . ARG A 1 134 ? -11.344 1.788 17.032 1.00 97.31 134 ARG A C 1
ATOM 1047 O O . ARG A 1 134 ? -11.855 0.702 17.295 1.00 97.31 134 ARG A O 1
ATOM 1054 N N . ASN A 1 135 ? -10.950 2.628 17.987 1.00 96.88 135 ASN A N 1
ATOM 1055 C CA . ASN A 1 135 ? -11.166 2.359 19.410 1.00 96.88 135 ASN A CA 1
ATOM 1056 C C . ASN A 1 135 ? -12.660 2.308 19.750 1.00 96.88 135 ASN A C 1
ATOM 1058 O O . ASN A 1 135 ? -13.095 1.422 20.482 1.00 96.88 135 ASN A O 1
ATOM 1062 N N . LYS A 1 136 ? -13.457 3.223 19.184 1.00 97.44 136 LYS A N 1
ATOM 1063 C CA . LYS A 1 136 ? -14.920 3.206 19.301 1.00 97.44 136 LYS A CA 1
ATOM 1064 C C . LYS A 1 136 ? -15.506 1.895 18.771 1.00 97.44 136 LYS A C 1
ATOM 1066 O O . LYS A 1 136 ? -16.320 1.298 19.468 1.00 97.44 136 LYS A O 1
ATOM 1071 N N . LEU A 1 137 ? -15.058 1.410 17.608 1.00 97.88 137 LEU A N 1
ATOM 1072 C CA . LEU A 1 137 ? -15.473 0.107 17.071 1.00 97.88 137 LEU A CA 1
ATOM 1073 C C . LEU A 1 137 ? -15.189 -1.035 18.061 1.00 97.88 137 LEU A C 1
ATOM 1075 O O . LEU A 1 137 ? -16.063 -1.865 18.309 1.00 97.88 137 LEU A O 1
ATOM 1079 N N . GLY A 1 138 ? -14.002 -1.036 18.676 1.00 96.88 138 GLY A N 1
ATOM 1080 C CA . GLY A 1 138 ? -13.647 -1.987 19.731 1.00 96.88 138 GLY A CA 1
ATOM 1081 C C . GLY A 1 138 ? -14.578 -1.927 20.940 1.00 96.88 138 GLY A C 1
ATOM 1082 O O . GLY A 1 138 ? -15.007 -2.967 21.434 1.00 96.88 138 GLY A O 1
ATOM 1083 N N . SER A 1 139 ? -14.952 -0.725 21.376 1.00 96.44 139 SER A N 1
ATOM 1084 C CA . SER A 1 139 ? -15.862 -0.526 22.511 1.00 96.44 139 SER A CA 1
ATOM 1085 C C . SER A 1 139 ? -17.305 -0.948 22.219 1.00 96.44 139 SER A C 1
ATOM 1087 O O . SER A 1 139 ? -18.028 -1.300 23.147 1.00 96.44 139 SER A O 1
ATOM 1089 N N . LEU A 1 140 ? -17.739 -0.927 20.952 1.00 97.38 140 LEU A N 1
ATOM 1090 C CA . LEU A 1 140 ? -19.071 -1.402 20.556 1.00 97.38 140 LEU A CA 1
ATOM 1091 C C . LEU A 1 140 ? -19.190 -2.927 20.677 1.00 97.38 140 LEU A C 1
ATOM 1093 O O . LEU A 1 140 ? -20.229 -3.432 21.100 1.00 97.38 140 LEU A O 1
ATOM 1097 N N . ASN A 1 141 ? -18.147 -3.671 20.290 1.00 96.38 141 ASN A N 1
ATOM 1098 C CA . ASN A 1 141 ? -18.099 -5.123 20.452 1.00 96.38 141 ASN A CA 1
ATOM 1099 C C . ASN A 1 141 ? -16.655 -5.641 20.455 1.00 96.38 141 ASN A C 1
ATOM 1101 O O . ASN A 1 141 ? -16.068 -5.912 19.408 1.00 96.38 141 ASN A O 1
ATOM 1105 N N . GLU A 1 142 ? -16.109 -5.843 21.650 1.00 93.88 142 GLU A N 1
ATOM 1106 C CA . GLU A 1 142 ? -14.693 -6.156 21.852 1.00 93.88 142 GLU A CA 1
ATOM 1107 C C . GLU A 1 142 ? -14.282 -7.517 21.264 1.00 93.88 142 GLU A C 1
ATOM 1109 O O . GLU A 1 142 ? -13.231 -7.650 20.633 1.00 93.88 142 GLU A O 1
ATOM 1114 N N . SER A 1 143 ? -15.125 -8.542 21.434 1.00 91.94 143 SER A N 1
ATOM 1115 C CA . SER A 1 143 ? -14.850 -9.890 20.918 1.00 91.94 143 SER A CA 1
ATOM 1116 C C . SER A 1 143 ? -14.862 -9.917 19.392 1.00 91.94 143 SER A C 1
ATOM 1118 O O . SER A 1 143 ? -13.962 -10.485 18.772 1.00 91.94 143 SER A O 1
ATOM 1120 N N . LYS A 1 144 ? -15.855 -9.265 18.780 1.00 95.31 144 LYS A N 1
ATOM 1121 C CA . LYS A 1 144 ? -15.968 -9.179 17.325 1.00 95.31 144 LYS A CA 1
ATOM 1122 C C . LYS A 1 144 ? -14.838 -8.346 16.727 1.00 95.31 144 LYS A C 1
ATOM 1124 O O . LYS A 1 144 ? -14.235 -8.771 15.747 1.00 95.31 144 LYS A O 1
ATOM 1129 N N . PHE A 1 145 ? -14.498 -7.235 17.378 1.00 95.81 145 PHE A N 1
ATOM 1130 C CA . PHE A 1 145 ? -13.390 -6.370 16.990 1.00 95.81 145 PHE A CA 1
ATOM 1131 C C . PHE A 1 145 ? -12.066 -7.122 16.959 1.00 95.81 145 PHE A C 1
ATOM 1133 O O . PHE A 1 145 ? -11.359 -7.059 15.959 1.00 95.81 145 PHE A O 1
ATOM 1140 N N . ARG A 1 146 ? -11.753 -7.900 18.002 1.00 92.50 146 ARG A N 1
ATOM 1141 C CA . ARG A 1 146 ? -10.533 -8.719 18.023 1.00 92.50 146 ARG A CA 1
ATOM 1142 C C . ARG A 1 146 ? -10.449 -9.669 16.830 1.00 92.50 146 ARG A C 1
ATOM 1144 O O . ARG A 1 146 ? -9.430 -9.688 16.145 1.00 92.50 146 ARG A O 1
ATOM 1151 N N . ASN A 1 147 ? -11.522 -10.407 16.553 1.00 93.44 147 ASN A N 1
ATOM 1152 C CA . ASN A 1 147 ? -11.555 -11.344 15.428 1.00 93.44 147 ASN A CA 1
ATOM 1153 C C . ASN A 1 147 ? -11.399 -10.627 14.079 1.00 93.44 147 ASN A C 1
ATOM 1155 O O . ASN A 1 147 ? -10.653 -11.081 13.212 1.00 93.44 147 ASN A O 1
ATOM 1159 N N . ASP A 1 148 ? -12.079 -9.494 13.913 1.00 95.44 148 ASP A N 1
ATOM 1160 C CA . ASP A 1 148 ? -12.030 -8.707 12.684 1.00 95.44 148 ASP A CA 1
ATOM 1161 C C . ASP A 1 148 ? -10.649 -8.098 12.440 1.00 95.44 148 ASP A C 1
ATOM 1163 O O . ASP A 1 148 ? -10.170 -8.107 11.310 1.00 95.44 148 ASP A O 1
ATOM 1167 N N . VAL A 1 149 ? -9.989 -7.617 13.491 1.00 94.94 149 VAL A N 1
ATOM 1168 C CA . VAL A 1 149 ? -8.658 -7.013 13.410 1.00 94.94 149 VAL A CA 1
ATOM 1169 C C . VAL A 1 149 ? -7.576 -8.051 13.117 1.00 94.94 149 VAL A C 1
ATOM 1171 O O . VAL A 1 149 ? -6.676 -7.781 12.323 1.00 94.94 149 VAL A O 1
ATOM 1174 N N . VAL A 1 150 ? -7.669 -9.251 13.703 1.00 93.81 150 VAL A N 1
ATOM 1175 C CA . VAL A 1 150 ? -6.786 -10.374 13.344 1.00 93.81 150 VAL A CA 1
ATOM 1176 C C . VAL A 1 150 ? -6.925 -10.688 11.857 1.00 93.81 150 VAL A C 1
ATOM 1178 O O . VAL A 1 150 ? -5.921 -10.766 11.154 1.00 93.81 150 VAL A O 1
ATOM 1181 N N . LYS A 1 151 ? -8.163 -10.801 11.365 1.00 94.81 151 LYS A N 1
ATOM 1182 C CA . LYS A 1 151 ? -8.427 -11.084 9.954 1.00 94.81 151 LYS A CA 1
ATOM 1183 C C . LYS A 1 151 ? -7.937 -9.963 9.033 1.00 94.81 151 LYS A C 1
ATOM 1185 O O . LYS A 1 151 ? -7.293 -10.241 8.030 1.00 94.81 151 LYS A O 1
ATOM 1190 N N . GLU A 1 152 ? -8.198 -8.702 9.380 1.00 94.19 152 GLU A N 1
ATOM 1191 C CA . GLU A 1 152 ? -7.710 -7.536 8.630 1.00 94.19 152 GLU A CA 1
ATOM 1192 C C . GLU A 1 152 ? -6.181 -7.564 8.511 1.00 94.19 152 GLU A C 1
ATOM 1194 O O . GLU A 1 152 ? -5.633 -7.316 7.436 1.00 94.19 152 GLU A O 1
ATOM 1199 N N . LEU A 1 153 ? -5.487 -7.898 9.601 1.00 94.81 153 LEU A N 1
ATOM 1200 C CA . LEU A 1 153 ? -4.035 -7.999 9.608 1.00 94.81 153 LEU A CA 1
ATOM 1201 C C . LEU A 1 153 ? -3.535 -9.147 8.720 1.00 94.81 153 LEU A C 1
ATOM 1203 O O . LEU A 1 153 ? -2.593 -8.954 7.954 1.00 94.81 153 LEU A O 1
ATOM 1207 N N . GLU A 1 154 ? -4.165 -10.321 8.785 1.00 93.94 154 GLU A N 1
ATOM 1208 C CA . GLU A 1 154 ? -3.844 -11.460 7.915 1.00 93.94 154 GLU A CA 1
ATOM 1209 C C . GLU A 1 154 ? -4.043 -11.119 6.433 1.00 93.94 154 GLU A C 1
ATOM 1211 O O . GLU A 1 154 ? -3.148 -11.362 5.617 1.00 93.94 154 GLU A O 1
ATOM 1216 N N . ASP A 1 155 ? -5.170 -10.489 6.094 1.00 93.62 155 ASP A N 1
ATOM 1217 C CA . ASP A 1 155 ? -5.481 -10.048 4.734 1.00 93.62 155 ASP A CA 1
ATOM 1218 C C . ASP A 1 155 ? -4.439 -9.028 4.236 1.00 93.62 155 ASP A C 1
ATOM 1220 O O . ASP A 1 155 ? -3.959 -9.126 3.102 1.00 93.62 155 ASP A O 1
ATOM 1224 N N . LYS A 1 156 ? -4.015 -8.081 5.087 1.00 93.50 156 LYS A N 1
ATOM 1225 C CA . LYS A 1 156 ? -2.965 -7.100 4.758 1.00 93.50 156 LYS A CA 1
ATOM 1226 C C . LYS A 1 156 ? -1.594 -7.734 4.555 1.00 93.50 156 LYS A C 1
ATOM 1228 O O . LYS A 1 156 ? -0.876 -7.348 3.630 1.00 93.50 156 LYS A O 1
ATOM 1233 N N . LEU A 1 157 ? -1.210 -8.686 5.402 1.00 93.81 157 LEU A N 1
ATOM 1234 C CA . LEU A 1 157 ? 0.047 -9.419 5.252 1.00 93.81 157 LEU A CA 1
ATOM 1235 C C . LEU A 1 157 ? 0.058 -10.185 3.924 1.00 93.81 157 LEU A C 1
ATOM 1237 O O . LEU A 1 157 ? 0.988 -10.031 3.126 1.00 93.81 157 LEU A O 1
ATOM 1241 N N . ALA A 1 158 ? -1.026 -10.904 3.626 1.00 93.06 158 ALA A N 1
ATOM 1242 C CA . ALA A 1 158 ? -1.189 -11.635 2.375 1.00 93.06 158 ALA A CA 1
ATOM 1243 C C . ALA A 1 158 ? -1.164 -10.710 1.144 1.00 93.06 158 ALA A C 1
ATOM 1245 O O . ALA A 1 158 ? -0.450 -10.995 0.180 1.00 93.06 158 ALA A O 1
ATOM 1246 N N . ALA A 1 159 ? -1.868 -9.573 1.184 1.00 91.06 159 ALA A N 1
ATOM 1247 C CA . ALA A 1 159 ? -1.889 -8.583 0.101 1.00 91.06 159 ALA A CA 1
ATOM 1248 C C . ALA A 1 159 ? -0.511 -7.952 -0.181 1.00 91.06 159 ALA A C 1
ATOM 1250 O O . ALA A 1 159 ? -0.247 -7.474 -1.289 1.00 91.06 159 ALA A O 1
ATOM 1251 N N . ASN A 1 160 ? 0.382 -7.965 0.810 1.00 92.25 160 ASN A N 1
ATOM 1252 C CA . ASN A 1 160 ? 1.767 -7.521 0.680 1.00 92.25 160 ASN A CA 1
ATOM 1253 C C . ASN A 1 160 ? 2.755 -8.677 0.421 1.00 92.25 160 ASN A C 1
ATOM 1255 O O . ASN A 1 160 ? 3.960 -8.444 0.355 1.00 92.25 160 ASN A O 1
ATOM 1259 N N . GLY A 1 161 ? 2.276 -9.915 0.235 1.00 90.50 161 GLY A N 1
ATOM 1260 C CA . GLY A 1 161 ? 3.122 -11.085 -0.034 1.00 90.50 161 GLY A CA 1
ATOM 1261 C C . GLY A 1 161 ? 3.971 -11.525 1.165 1.00 90.50 161 GLY A C 1
ATOM 1262 O O . GLY A 1 161 ? 5.018 -12.171 0.997 1.00 90.50 161 GLY A O 1
ATOM 1263 N N . ILE A 1 162 ? 3.537 -11.155 2.368 1.00 89.94 162 ILE A N 1
ATOM 1264 C CA . ILE A 1 162 ? 4.211 -11.434 3.630 1.00 89.94 162 ILE A CA 1
ATOM 1265 C C . ILE A 1 162 ? 3.500 -12.607 4.285 1.00 89.94 162 ILE A C 1
ATOM 1267 O O . ILE A 1 162 ? 2.352 -12.515 4.704 1.00 89.94 162 ILE A O 1
ATOM 1271 N N . ASP A 1 163 ? 4.205 -13.728 4.355 1.00 87.81 163 ASP A N 1
ATOM 1272 C CA . ASP A 1 163 ? 3.810 -14.838 5.207 1.00 87.81 163 ASP A CA 1
ATOM 1273 C C . ASP A 1 163 ? 4.320 -14.606 6.639 1.00 87.81 163 ASP A C 1
ATOM 1275 O O . ASP A 1 163 ? 5.251 -13.831 6.876 1.00 87.81 163 ASP A O 1
ATOM 1279 N N . GLU A 1 164 ? 3.738 -15.310 7.609 1.00 81.31 164 GLU A N 1
ATOM 1280 C CA . GLU A 1 164 ? 4.173 -15.221 9.009 1.00 81.31 164 GLU A CA 1
ATOM 1281 C C . GLU A 1 164 ? 5.654 -15.579 9.203 1.00 81.31 164 GLU A C 1
ATOM 1283 O O . GLU A 1 164 ? 6.273 -15.132 10.168 1.00 81.31 164 GLU A O 1
ATOM 1288 N N . ASN A 1 165 ? 6.253 -16.355 8.291 1.00 85.00 165 ASN A N 1
ATOM 1289 C CA . ASN A 1 165 ? 7.659 -16.733 8.375 1.00 85.00 165 ASN A CA 1
ATOM 1290 C C . ASN A 1 165 ? 8.614 -15.605 7.985 1.00 85.00 165 ASN A C 1
ATOM 1292 O O . ASN A 1 165 ? 9.757 -15.617 8.446 1.00 85.00 165 ASN A O 1
ATOM 1296 N N . LYS A 1 166 ? 8.146 -14.632 7.202 1.00 85.38 166 LYS A N 1
ATOM 1297 C CA . LYS A 1 166 ? 8.869 -13.405 6.851 1.00 85.38 166 LYS A CA 1
ATOM 1298 C C . LYS A 1 166 ? 8.760 -12.312 7.914 1.00 85.38 166 LYS A C 1
ATOM 1300 O O . LYS A 1 166 ? 9.525 -11.354 7.852 1.00 85.38 166 LYS A O 1
ATOM 1305 N N . LEU A 1 167 ? 7.854 -12.450 8.884 1.00 88.44 167 LEU A N 1
ATOM 1306 C CA . LEU A 1 167 ? 7.794 -11.547 10.033 1.00 88.44 167 LEU A CA 1
AT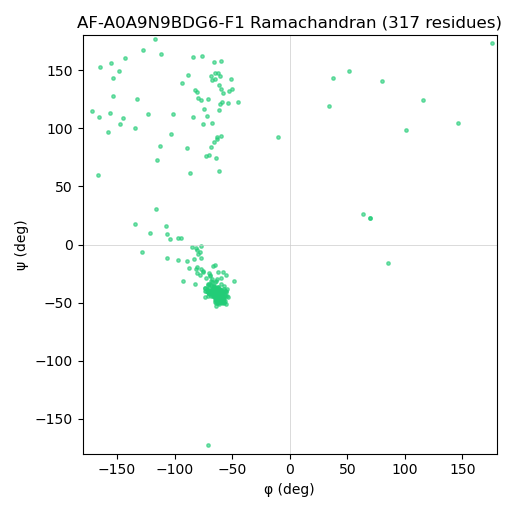OM 1307 C C . LEU A 1 167 ? 9.016 -11.728 10.934 1.00 88.44 167 LEU A C 1
ATOM 1309 O O . LEU A 1 167 ? 9.488 -12.856 11.142 1.00 88.44 167 LEU A O 1
ATOM 1313 N N . SER A 1 168 ? 9.471 -10.621 11.529 1.00 91.62 168 SER A N 1
ATOM 1314 C CA . SER A 1 168 ? 10.473 -10.671 12.593 1.00 91.62 168 SER A CA 1
ATOM 1315 C C . SER A 1 168 ? 9.961 -11.499 13.776 1.00 91.62 168 SER A C 1
ATOM 1317 O O . SER A 1 168 ? 8.754 -11.684 13.956 1.00 91.62 168 SER A O 1
ATOM 1319 N N . GLU A 1 169 ? 10.873 -12.015 14.600 1.00 93.94 169 GLU A N 1
ATOM 1320 C CA . GLU A 1 169 ? 10.499 -12.793 15.789 1.00 93.94 169 GLU A CA 1
ATOM 1321 C C . GLU A 1 169 ? 9.581 -11.989 16.727 1.00 93.94 169 GLU A C 1
ATOM 1323 O O . GLU A 1 169 ? 8.575 -12.507 17.216 1.00 93.94 169 GLU A O 1
ATOM 1328 N N . GLU A 1 170 ? 9.863 -10.693 16.893 1.00 94.19 170 GLU A N 1
ATOM 1329 C CA . GLU A 1 170 ? 9.035 -9.777 17.679 1.00 94.19 170 GLU A CA 1
ATOM 1330 C C . GLU A 1 170 ? 7.631 -9.608 17.079 1.00 94.19 170 GLU A C 1
ATOM 1332 O O . GLU A 1 170 ? 6.634 -9.758 17.786 1.00 94.19 170 GLU A O 1
ATOM 1337 N N . GLN A 1 171 ? 7.533 -9.346 15.772 1.00 94.06 171 GLN A N 1
ATOM 1338 C CA . GLN A 1 171 ? 6.248 -9.172 15.087 1.00 94.06 171 GLN A CA 1
ATOM 1339 C C . GLN A 1 171 ? 5.408 -10.443 15.148 1.00 94.06 171 GLN A C 1
ATOM 1341 O O . GLN A 1 171 ? 4.218 -10.391 15.443 1.00 94.06 171 GLN A O 1
ATOM 1346 N N . ARG A 1 172 ? 6.033 -11.601 14.933 1.00 94.12 172 ARG A N 1
ATOM 1347 C CA . ARG A 1 172 ? 5.365 -12.901 15.014 1.00 94.12 172 ARG A CA 1
ATOM 1348 C C . ARG A 1 172 ? 4.839 -13.178 16.418 1.00 94.12 172 ARG A C 1
ATOM 1350 O O . ARG A 1 172 ? 3.717 -13.648 16.569 1.00 94.12 172 ARG A O 1
ATOM 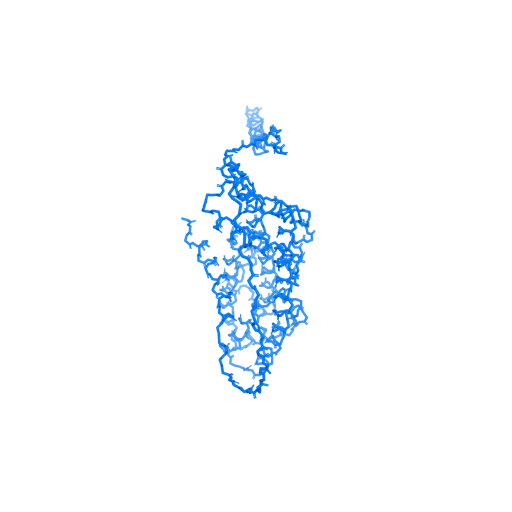1357 N N . SER A 1 173 ? 5.615 -12.833 17.446 1.00 95.31 173 SER A N 1
ATOM 1358 C CA . SER A 1 173 ? 5.167 -12.902 18.840 1.00 95.31 173 SER A CA 1
ATOM 1359 C C . SER A 1 173 ? 3.939 -12.016 19.078 1.00 95.31 173 SER A C 1
ATOM 1361 O O . SER A 1 173 ? 2.949 -12.482 19.639 1.00 95.31 173 SER A O 1
ATOM 1363 N N . LYS A 1 174 ? 3.947 -10.770 18.582 1.00 95.19 174 LYS A N 1
ATOM 1364 C CA . LYS A 1 174 ? 2.798 -9.853 18.668 1.00 95.19 174 LYS A CA 1
ATOM 1365 C C . LYS A 1 174 ? 1.558 -10.397 17.941 1.00 95.19 174 LYS A C 1
ATOM 1367 O O . LYS A 1 174 ? 0.474 -10.379 18.519 1.00 95.19 174 LYS A O 1
ATOM 1372 N N . VAL A 1 175 ? 1.704 -10.941 16.729 1.00 93.44 175 VAL A N 1
ATOM 1373 C CA . VAL A 1 175 ? 0.597 -11.583 15.988 1.00 93.44 175 VAL A CA 1
ATOM 1374 C C . VAL A 1 175 ? 0.023 -12.766 16.769 1.00 93.44 175 VAL A C 1
ATOM 1376 O O . VAL A 1 175 ? -1.191 -12.870 16.913 1.00 93.44 175 VAL A O 1
ATOM 1379 N N . ASN A 1 176 ? 0.872 -13.630 17.329 1.00 94.19 176 ASN A N 1
ATOM 1380 C CA . ASN A 1 176 ? 0.414 -14.778 18.113 1.00 94.19 176 ASN A CA 1
ATOM 1381 C C . ASN A 1 176 ? -0.366 -14.344 19.360 1.00 94.19 176 ASN A C 1
ATOM 1383 O O . ASN A 1 176 ? -1.442 -14.873 19.624 1.00 94.19 176 ASN A O 1
ATOM 1387 N N . LYS A 1 177 ? 0.122 -13.328 20.079 1.00 94.69 177 LYS A N 1
ATOM 1388 C CA . LYS A 1 177 ? -0.587 -12.738 21.226 1.00 94.69 177 LYS A CA 1
ATOM 1389 C C . LYS A 1 177 ? -1.940 -12.149 20.834 1.00 94.69 177 LYS A C 1
ATOM 1391 O O . LYS A 1 177 ? -2.912 -12.300 21.570 1.00 94.69 177 LYS A O 1
ATOM 1396 N N . LEU A 1 178 ? -2.018 -11.512 19.664 1.00 93.50 178 LEU A N 1
ATOM 1397 C CA . LEU A 1 178 ? -3.265 -10.990 19.103 1.00 93.50 178 LEU A CA 1
ATOM 1398 C C . LEU A 1 178 ? -4.269 -12.123 18.836 1.00 93.50 178 LEU A C 1
ATOM 1400 O O . LEU A 1 178 ? -5.407 -12.051 19.292 1.00 93.50 178 LEU A O 1
ATOM 1404 N N . LYS A 1 179 ? -3.825 -13.195 18.166 1.00 92.44 179 LYS A N 1
ATOM 1405 C CA . LYS A 1 179 ? -4.639 -14.378 17.834 1.00 92.44 179 LYS A CA 1
ATOM 1406 C C . LYS A 1 179 ? -5.134 -15.131 19.065 1.00 92.44 179 LYS A C 1
ATOM 1408 O O . LYS A 1 179 ? -6.266 -15.601 19.084 1.00 92.44 179 LYS A O 1
ATOM 1413 N N . ASN A 1 180 ? -4.298 -15.213 20.094 1.00 93.88 180 ASN A N 1
ATOM 1414 C CA . ASN A 1 180 ? -4.626 -15.882 21.350 1.00 93.88 180 ASN A CA 1
ATOM 1415 C C . ASN A 1 180 ? -5.462 -15.010 22.301 1.00 93.88 180 ASN A C 1
ATOM 1417 O O . ASN A 1 180 ? -5.828 -15.470 23.380 1.00 93.88 180 ASN A O 1
ATOM 1421 N N . GLY A 1 181 ? -5.754 -13.756 21.935 1.00 90.62 181 GLY A N 1
ATOM 1422 C CA . GLY A 1 181 ? -6.516 -12.837 22.780 1.00 90.62 181 GLY A CA 1
ATOM 1423 C C . GLY A 1 181 ? -5.768 -12.376 24.034 1.00 90.62 181 GLY A C 1
ATOM 1424 O O . GLY A 1 181 ? -6.402 -11.962 25.000 1.00 90.62 181 GLY A O 1
ATOM 1425 N N . GLU A 1 182 ? -4.432 -12.429 24.038 1.00 93.44 182 GLU A N 1
ATOM 1426 C CA . GLU A 1 182 ? -3.610 -11.971 25.168 1.00 93.44 182 GLU A CA 1
ATOM 1427 C C . GLU A 1 182 ? -3.636 -10.441 25.318 1.00 93.44 182 GLU A C 1
ATOM 1429 O O . GLU A 1 182 ? -3.429 -9.913 26.411 1.00 93.44 182 GLU A O 1
ATOM 1434 N N . TYR A 1 183 ? -3.919 -9.713 24.232 1.00 92.00 183 TYR A N 1
ATOM 1435 C CA . TYR A 1 183 ? -4.181 -8.278 24.289 1.00 92.00 183 TYR A CA 1
ATOM 1436 C C . TYR A 1 183 ? -5.649 -8.013 24.634 1.00 92.00 183 TYR A C 1
ATOM 1438 O O . TYR A 1 183 ? -6.547 -8.221 23.815 1.00 92.00 183 TYR A O 1
ATOM 1446 N N . THR A 1 184 ? -5.884 -7.517 25.847 1.00 88.38 184 THR A N 1
ATOM 1447 C CA . THR A 1 184 ? -7.218 -7.136 26.331 1.00 88.38 184 THR A CA 1
ATOM 1448 C C . THR A 1 184 ? -7.533 -5.659 26.092 1.00 88.38 184 THR A C 1
ATOM 1450 O O . THR A 1 184 ? -8.676 -5.318 25.821 1.00 88.38 184 THR A O 1
ATOM 1453 N N . ASP A 1 185 ? -6.527 -4.781 26.120 1.00 94.00 185 ASP A N 1
ATOM 1454 C CA . ASP A 1 185 ? -6.699 -3.345 25.878 1.00 94.00 185 ASP A CA 1
ATOM 1455 C C . ASP A 1 185 ? -6.871 -3.033 24.376 1.00 94.00 185 ASP A C 1
ATOM 1457 O O . ASP A 1 185 ? -6.021 -3.377 23.550 1.00 94.00 185 ASP A O 1
ATOM 1461 N N . ILE A 1 186 ? -7.969 -2.353 24.022 1.00 95.06 186 ILE A N 1
ATOM 1462 C CA . ILE A 1 186 ? -8.319 -1.984 22.637 1.00 95.06 186 ILE A CA 1
ATOM 1463 C C . ILE A 1 186 ? -7.277 -1.048 22.010 1.00 95.06 186 ILE A C 1
ATOM 1465 O O . ILE A 1 186 ? -6.932 -1.216 20.838 1.00 95.06 186 ILE A O 1
ATOM 1469 N N . ASN A 1 187 ? -6.739 -0.092 22.774 1.00 94.62 187 ASN A N 1
ATOM 1470 C CA . ASN A 1 187 ? -5.691 0.794 22.269 1.00 94.62 187 ASN A CA 1
ATOM 1471 C C . ASN A 1 187 ? -4.437 -0.015 21.952 1.00 94.62 187 ASN A C 1
ATOM 1473 O O . ASN A 1 187 ? -3.820 0.202 20.912 1.00 94.62 187 ASN A O 1
ATOM 1477 N N . LYS A 1 188 ? -4.089 -0.984 22.810 1.00 94.75 188 LYS A N 1
ATOM 1478 C CA . LYS A 1 188 ? -2.923 -1.839 22.585 1.00 94.75 188 LYS A CA 1
ATOM 1479 C C . LYS A 1 188 ? -3.096 -2.747 21.373 1.00 94.75 188 LYS A C 1
ATOM 1481 O O . LYS A 1 188 ? -2.146 -2.909 20.611 1.00 94.75 188 LYS A O 1
ATOM 1486 N N . ILE A 1 189 ? -4.296 -3.292 21.165 1.00 95.19 189 ILE A N 1
ATOM 1487 C CA . ILE A 1 189 ? -4.644 -4.028 19.941 1.00 95.19 189 ILE A CA 1
ATOM 1488 C C . ILE A 1 189 ? -4.393 -3.147 18.709 1.00 95.19 189 ILE A C 1
ATOM 1490 O O . ILE A 1 189 ? -3.683 -3.563 17.794 1.00 95.19 189 ILE A O 1
ATOM 1494 N N . ASN A 1 190 ? -4.927 -1.922 18.703 1.00 93.69 190 ASN A N 1
ATOM 1495 C CA . ASN A 1 190 ? -4.770 -0.996 17.580 1.00 93.69 190 ASN A CA 1
ATOM 1496 C C . ASN A 1 190 ? -3.312 -0.580 17.352 1.00 93.69 190 ASN A C 1
ATOM 1498 O O . ASN A 1 190 ? -2.864 -0.553 16.210 1.00 93.69 190 ASN A O 1
ATOM 1502 N N . GLU A 1 191 ? -2.551 -0.307 18.411 1.00 94.12 191 GLU A N 1
ATOM 1503 C CA . GLU A 1 191 ? -1.125 0.026 18.323 1.00 94.12 191 GLU A CA 1
ATOM 1504 C C . GLU A 1 191 ? -0.327 -1.103 17.656 1.00 94.12 191 GLU A C 1
ATOM 1506 O O . GLU A 1 191 ? 0.400 -0.865 16.694 1.00 94.12 191 GLU A O 1
ATOM 1511 N N . VAL A 1 192 ? -0.518 -2.343 18.120 1.00 95.12 192 VAL A N 1
ATOM 1512 C CA . VAL A 1 192 ? 0.167 -3.526 17.579 1.00 95.12 192 VAL A CA 1
ATOM 1513 C C . VAL A 1 192 ? -0.181 -3.742 16.106 1.00 95.12 192 VAL A C 1
ATOM 1515 O O . VAL A 1 192 ? 0.697 -4.014 15.289 1.00 95.12 192 VAL A O 1
ATOM 1518 N N . VAL A 1 193 ? -1.457 -3.609 15.749 1.00 94.44 193 VAL A N 1
ATOM 1519 C CA . VAL A 1 193 ? -1.917 -3.805 14.368 1.00 94.44 193 VAL A CA 1
ATOM 1520 C C . VAL A 1 193 ? -1.394 -2.716 13.447 1.00 94.44 193 VAL A C 1
ATOM 1522 O O . VAL A 1 193 ? -0.971 -3.031 12.335 1.00 94.44 193 VAL A O 1
ATOM 1525 N N . ASN A 1 194 ? -1.371 -1.463 13.904 1.00 94.25 194 ASN A N 1
ATOM 1526 C CA . ASN A 1 194 ? -0.801 -0.353 13.150 1.00 94.25 194 ASN A CA 1
ATOM 1527 C C . ASN A 1 194 ? 0.694 -0.572 12.900 1.00 94.25 194 ASN A C 1
ATOM 1529 O O . ASN A 1 194 ? 1.131 -0.462 11.758 1.00 94.25 194 ASN A O 1
ATOM 1533 N N . GLU A 1 195 ? 1.458 -0.961 13.924 1.00 94.50 195 GLU A N 1
ATOM 1534 C CA . GLU A 1 195 ? 2.896 -1.235 13.806 1.00 94.50 195 GLU A CA 1
ATOM 1535 C C . GLU A 1 195 ? 3.187 -2.334 12.768 1.00 94.50 195 GLU A C 1
ATOM 1537 O O . GLU A 1 195 ? 4.012 -2.163 11.864 1.00 94.50 195 GLU A O 1
ATOM 1542 N N . ILE A 1 196 ? 2.483 -3.468 12.863 1.00 95.31 196 ILE A N 1
ATOM 1543 C CA . ILE A 1 196 ? 2.693 -4.595 11.947 1.00 95.31 196 ILE A CA 1
ATOM 1544 C C . ILE A 1 196 ? 2.216 -4.232 10.535 1.00 95.31 196 ILE A C 1
ATOM 1546 O O . ILE A 1 196 ? 2.912 -4.537 9.566 1.00 95.31 196 ILE A O 1
ATOM 1550 N N . SER A 1 197 ? 1.077 -3.543 10.403 1.00 94.44 197 SER A N 1
ATOM 1551 C CA . SER A 1 197 ? 0.554 -3.093 9.105 1.00 94.44 197 SER A CA 1
ATOM 1552 C C . SER A 1 197 ? 1.504 -2.112 8.422 1.00 94.44 197 SER A C 1
ATOM 1554 O O . SER A 1 197 ? 1.749 -2.231 7.224 1.00 94.44 197 SER A O 1
ATOM 1556 N N . GLU A 1 198 ? 2.087 -1.175 9.171 1.00 94.00 198 GLU A N 1
ATOM 1557 C CA . GLU A 1 198 ? 3.052 -0.214 8.642 1.00 94.00 198 GLU A CA 1
ATOM 1558 C C . GLU A 1 198 ? 4.298 -0.925 8.103 1.00 94.00 198 GLU A C 1
ATOM 1560 O O . GLU A 1 198 ? 4.723 -0.681 6.970 1.00 94.00 198 GLU A O 1
ATOM 1565 N N . SER A 1 199 ? 4.847 -1.865 8.879 1.00 92.75 199 SER A N 1
ATOM 1566 C CA . SER A 1 199 ? 5.969 -2.693 8.434 1.00 92.75 199 SER A CA 1
ATOM 1567 C C . SER A 1 199 ? 5.610 -3.515 7.196 1.00 92.75 199 SER A C 1
ATOM 1569 O O . SER A 1 199 ? 6.427 -3.636 6.281 1.00 92.75 199 SER A O 1
ATOM 1571 N N . ALA A 1 200 ? 4.401 -4.078 7.156 1.00 93.56 200 ALA A N 1
ATOM 1572 C CA . ALA A 1 200 ? 3.937 -4.885 6.040 1.00 93.56 200 ALA A CA 1
ATOM 1573 C C . ALA A 1 200 ? 3.797 -4.059 4.756 1.00 93.56 200 ALA A C 1
ATOM 1575 O O . ALA A 1 200 ? 4.255 -4.476 3.692 1.00 93.56 200 ALA A O 1
ATOM 1576 N N . ASN A 1 201 ? 3.228 -2.858 4.861 1.00 94.81 201 ASN A N 1
ATOM 1577 C CA . ASN A 1 201 ? 3.071 -1.938 3.740 1.00 94.81 201 ASN A CA 1
ATOM 1578 C C . ASN A 1 201 ? 4.424 -1.438 3.215 1.00 94.81 201 ASN A C 1
ATOM 1580 O O . ASN A 1 201 ? 4.608 -1.359 1.998 1.00 94.81 201 ASN A O 1
ATOM 1584 N N . LYS A 1 202 ? 5.392 -1.158 4.099 1.00 93.31 202 LYS A N 1
ATOM 1585 C CA . LYS A 1 202 ? 6.764 -0.793 3.707 1.00 93.31 202 LYS A CA 1
ATOM 1586 C C . LYS A 1 202 ? 7.446 -1.914 2.919 1.00 93.31 202 LYS A C 1
ATOM 1588 O O . LYS A 1 202 ? 7.935 -1.675 1.812 1.00 93.31 202 LYS A O 1
ATOM 1593 N N . GLU A 1 203 ? 7.435 -3.142 3.436 1.00 92.81 203 GLU A N 1
ATOM 1594 C CA . GLU A 1 203 ? 8.081 -4.275 2.760 1.00 92.81 203 GLU A CA 1
ATOM 1595 C C . GLU A 1 203 ? 7.347 -4.666 1.466 1.00 92.81 203 GLU A C 1
ATOM 1597 O O . GLU A 1 203 ? 7.984 -4.891 0.436 1.00 92.81 203 GLU A O 1
ATOM 1602 N N . GLY A 1 204 ? 6.011 -4.648 1.462 1.00 93.75 204 GLY A N 1
ATOM 1603 C CA . GLY A 1 204 ? 5.209 -4.877 0.259 1.00 93.75 204 GLY A CA 1
ATOM 1604 C C . GLY A 1 204 ? 5.482 -3.837 -0.830 1.00 93.75 204 GLY A C 1
ATOM 1605 O O . GLY A 1 204 ? 5.675 -4.183 -1.997 1.00 93.75 204 GLY A O 1
ATOM 1606 N N . THR A 1 205 ? 5.584 -2.560 -0.459 1.00 96.06 205 THR A N 1
ATOM 1607 C CA . THR A 1 205 ? 5.924 -1.466 -1.385 1.00 96.06 205 THR A CA 1
ATOM 1608 C C . THR A 1 205 ? 7.323 -1.635 -1.977 1.00 96.06 205 THR A C 1
ATOM 1610 O O . THR A 1 205 ? 7.511 -1.478 -3.185 1.00 96.06 205 THR A O 1
ATOM 1613 N N . LYS A 1 206 ? 8.298 -2.044 -1.161 1.00 95.88 206 LYS A N 1
ATOM 1614 C CA . LYS A 1 206 ? 9.653 -2.379 -1.612 1.00 95.88 206 LYS A CA 1
ATOM 1615 C C . LYS A 1 206 ? 9.669 -3.582 -2.561 1.00 95.88 206 LYS A C 1
ATOM 1617 O O . LYS A 1 206 ? 10.367 -3.540 -3.573 1.00 95.88 206 LYS A O 1
ATOM 1622 N N . SER A 1 207 ? 8.885 -4.626 -2.283 1.00 94.94 207 SER A N 1
ATOM 1623 C CA . SER A 1 207 ? 8.734 -5.778 -3.185 1.00 94.94 207 SER A CA 1
ATOM 1624 C C . SER A 1 207 ? 8.181 -5.354 -4.547 1.00 94.94 207 SER A C 1
ATOM 1626 O O . SER A 1 207 ? 8.774 -5.674 -5.575 1.00 94.94 207 SER A O 1
ATOM 1628 N N . ARG A 1 208 ? 7.113 -4.543 -4.564 1.00 95.75 208 ARG A N 1
ATOM 1629 C CA . ARG A 1 208 ? 6.529 -3.983 -5.797 1.00 95.75 208 ARG A CA 1
ATOM 1630 C C . ARG A 1 208 ? 7.542 -3.160 -6.596 1.00 95.75 208 ARG A C 1
ATOM 1632 O O . ARG A 1 208 ? 7.596 -3.293 -7.817 1.00 95.75 208 ARG A O 1
ATOM 1639 N N . LEU A 1 209 ? 8.374 -2.349 -5.933 1.00 97.94 209 LEU A N 1
ATOM 1640 C CA . LEU A 1 209 ? 9.451 -1.631 -6.620 1.00 97.94 209 LEU A CA 1
ATOM 1641 C C . LEU A 1 209 ? 10.461 -2.599 -7.249 1.00 97.94 209 LEU A C 1
ATOM 1643 O O . LEU A 1 209 ? 10.820 -2.441 -8.413 1.00 97.94 209 LEU A O 1
ATOM 1647 N N . ASN A 1 210 ? 10.915 -3.606 -6.503 1.00 97.06 210 ASN A N 1
ATOM 1648 C CA . ASN A 1 210 ? 11.877 -4.582 -7.015 1.00 97.06 210 ASN A CA 1
ATOM 1649 C C . ASN A 1 210 ? 11.327 -5.343 -8.228 1.00 97.06 210 ASN A C 1
ATOM 1651 O O . ASN A 1 210 ? 12.061 -5.577 -9.184 1.00 97.06 210 ASN A O 1
ATOM 1655 N N . GLU A 1 211 ? 10.038 -5.685 -8.224 1.00 96.88 211 GLU A N 1
ATOM 1656 C CA . GLU A 1 211 ? 9.371 -6.296 -9.375 1.00 96.88 211 GLU A CA 1
ATOM 1657 C C . GLU A 1 211 ? 9.335 -5.362 -10.591 1.00 96.88 211 GLU A C 1
ATOM 1659 O O . GLU A 1 211 ? 9.598 -5.808 -11.708 1.00 96.88 211 GLU A O 1
ATOM 1664 N N . LEU A 1 212 ? 9.046 -4.070 -10.394 1.00 98.06 212 LEU A N 1
ATOM 1665 C CA . LEU A 1 212 ? 9.094 -3.072 -11.469 1.00 98.06 212 LEU A CA 1
ATOM 1666 C C . LEU A 1 212 ? 10.507 -2.923 -12.038 1.00 98.06 212 LEU A C 1
ATOM 1668 O O . LEU A 1 212 ? 10.671 -2.925 -13.255 1.00 98.06 212 LEU A O 1
ATOM 1672 N N . LEU A 1 213 ? 11.525 -2.848 -11.178 1.00 97.88 213 LEU A N 1
ATOM 1673 C CA . LEU A 1 213 ? 12.924 -2.751 -11.598 1.00 97.88 213 LEU A CA 1
ATOM 1674 C C . LEU A 1 213 ? 13.378 -4.010 -12.350 1.00 97.88 213 LEU A C 1
ATOM 1676 O O . LEU A 1 213 ? 14.004 -3.900 -13.401 1.00 97.88 213 LEU A O 1
ATOM 1680 N N . ALA A 1 214 ? 13.003 -5.200 -11.877 1.00 97.56 214 ALA A N 1
ATOM 1681 C CA . ALA A 1 214 ? 13.303 -6.455 -12.563 1.00 97.56 214 ALA A CA 1
ATOM 1682 C C . ALA A 1 214 ? 12.616 -6.536 -13.937 1.00 97.56 214 ALA A C 1
ATOM 1684 O O . ALA A 1 214 ? 13.220 -6.988 -14.910 1.00 97.56 214 ALA A O 1
ATOM 1685 N N . LYS A 1 215 ? 11.364 -6.068 -14.045 1.00 96.62 215 LYS A N 1
ATOM 1686 C CA . LYS A 1 215 ? 10.655 -5.964 -15.331 1.00 96.62 215 LYS A CA 1
ATOM 1687 C C . LYS A 1 215 ? 11.317 -4.951 -16.263 1.00 96.62 215 LYS A C 1
ATOM 1689 O O . LYS A 1 215 ? 11.479 -5.257 -17.440 1.00 96.62 215 LYS A O 1
ATOM 1694 N N . ALA A 1 216 ? 11.731 -3.790 -15.750 1.00 96.38 216 ALA A N 1
ATOM 1695 C CA . ALA A 1 216 ? 12.462 -2.785 -16.520 1.00 96.38 216 ALA A CA 1
ATOM 1696 C C . ALA A 1 216 ? 13.744 -3.381 -17.119 1.00 96.38 216 ALA A C 1
ATOM 1698 O O . ALA A 1 216 ? 13.955 -3.327 -18.328 1.00 96.38 216 ALA A O 1
ATOM 1699 N N . GLU A 1 217 ? 14.548 -4.039 -16.284 1.00 95.62 217 GLU A N 1
ATOM 1700 C CA . GLU A 1 217 ? 15.783 -4.701 -16.696 1.00 95.62 217 GLU A CA 1
ATOM 1701 C C . GLU A 1 217 ? 15.524 -5.800 -17.740 1.00 95.62 217 GLU A C 1
ATOM 1703 O O . GLU A 1 217 ? 16.233 -5.895 -18.743 1.00 95.62 217 GLU A O 1
ATOM 1708 N N . ALA A 1 218 ? 14.490 -6.620 -17.542 1.00 94.69 218 ALA A N 1
ATOM 1709 C CA . ALA A 1 218 ? 14.127 -7.691 -18.464 1.00 94.69 218 ALA A CA 1
ATOM 1710 C C . ALA A 1 218 ? 13.650 -7.167 -19.833 1.00 94.69 218 ALA A C 1
ATOM 1712 O O . ALA A 1 218 ? 13.973 -7.762 -20.867 1.00 94.69 218 ALA A O 1
ATOM 1713 N N . LEU A 1 219 ? 12.929 -6.040 -19.856 1.00 93.31 219 LEU A N 1
ATOM 1714 C CA . LEU A 1 219 ? 12.540 -5.352 -21.090 1.00 93.31 219 LEU A CA 1
ATOM 1715 C C . LEU A 1 219 ? 13.771 -4.816 -21.826 1.00 93.31 219 LEU A C 1
ATOM 1717 O O . LEU A 1 219 ? 13.939 -5.101 -23.008 1.00 93.31 219 LEU A O 1
ATOM 1721 N N . VAL A 1 220 ? 14.663 -4.111 -21.124 1.00 92.00 220 VAL A N 1
ATOM 1722 C CA . VAL A 1 220 ? 15.882 -3.519 -21.706 1.00 92.00 220 VAL A CA 1
ATOM 1723 C C . VAL A 1 220 ? 16.840 -4.592 -22.231 1.00 92.00 220 VAL A C 1
ATOM 1725 O O . VAL A 1 220 ? 17.448 -4.422 -23.287 1.00 92.00 220 VAL A O 1
ATOM 1728 N N . LYS A 1 221 ? 16.959 -5.726 -21.532 1.00 92.12 221 LYS A N 1
ATOM 1729 C CA . LYS A 1 221 ? 17.777 -6.871 -21.967 1.00 92.12 221 LYS A CA 1
ATOM 1730 C C . LYS A 1 221 ? 17.117 -7.718 -23.059 1.00 92.12 221 LYS A C 1
ATOM 1732 O O . LYS A 1 221 ? 17.747 -8.655 -23.547 1.00 92.12 221 LYS A O 1
ATOM 1737 N N . GLY A 1 222 ? 15.861 -7.442 -23.418 1.00 88.81 222 GLY A N 1
ATOM 1738 C CA . GLY A 1 222 ? 15.111 -8.222 -24.403 1.00 88.81 222 GLY A CA 1
ATOM 1739 C C . GLY A 1 222 ? 14.853 -9.672 -23.978 1.00 88.81 222 GLY A C 1
ATOM 1740 O O . GLY A 1 222 ? 14.731 -10.553 -24.828 1.00 88.81 222 GLY A O 1
ATOM 1741 N N . THR A 1 223 ? 14.807 -9.959 -22.671 1.00 89.94 223 THR A N 1
ATOM 1742 C CA . THR A 1 223 ? 14.522 -11.315 -22.167 1.00 89.94 223 THR A CA 1
ATOM 1743 C C . THR A 1 223 ? 13.025 -11.619 -22.146 1.00 89.94 223 THR A C 1
ATOM 1745 O O . THR A 1 223 ? 12.631 -12.787 -22.180 1.00 89.94 223 THR A O 1
ATOM 1748 N N . ILE A 1 224 ? 12.186 -10.580 -22.146 1.00 87.75 224 ILE A N 1
ATOM 1749 C CA . ILE A 1 224 ? 10.737 -10.695 -22.311 1.00 87.75 224 ILE A CA 1
ATOM 1750 C C . ILE A 1 224 ? 10.414 -10.866 -23.796 1.00 87.75 224 ILE A C 1
ATOM 1752 O O . ILE A 1 224 ? 10.804 -10.059 -24.637 1.00 87.75 224 ILE A O 1
ATOM 1756 N N . LYS A 1 225 ? 9.665 -11.924 -24.115 1.00 87.56 225 LYS A N 1
ATOM 1757 C CA . LYS A 1 225 ? 9.180 -12.203 -25.471 1.00 87.56 225 LYS A CA 1
ATOM 1758 C C . LYS A 1 225 ? 7.786 -11.610 -25.660 1.00 87.56 225 LYS A C 1
ATOM 1760 O O . LYS A 1 225 ? 6.935 -11.743 -24.786 1.00 87.56 225 LYS A O 1
ATOM 1765 N N . GLY A 1 226 ? 7.533 -11.016 -26.820 1.00 88.44 226 GLY A N 1
ATOM 1766 C CA . GLY A 1 226 ? 6.229 -10.468 -27.184 1.00 88.44 226 GLY A CA 1
ATOM 1767 C C . GLY A 1 226 ? 6.278 -9.756 -28.532 1.00 88.44 226 GLY A C 1
ATOM 1768 O O . GLY A 1 226 ? 7.352 -9.594 -29.111 1.00 88.44 226 GLY A O 1
ATOM 1769 N N . SER A 1 227 ? 5.118 -9.327 -29.033 1.00 90.25 227 SER A N 1
ATOM 1770 C CA . SER A 1 227 ? 5.070 -8.389 -30.159 1.00 90.25 227 SER A CA 1
ATOM 1771 C C . SER A 1 227 ? 5.658 -7.035 -29.750 1.00 90.25 227 SER A C 1
ATOM 1773 O O . SER A 1 227 ? 5.661 -6.687 -28.567 1.00 90.25 227 SER A O 1
ATOM 1775 N N . ILE A 1 228 ? 6.113 -6.243 -30.724 1.00 87.75 228 ILE A N 1
ATOM 1776 C CA . ILE A 1 228 ? 6.645 -4.893 -30.475 1.00 87.75 228 ILE A CA 1
ATOM 1777 C C . ILE A 1 228 ? 5.626 -4.042 -29.705 1.00 87.75 228 ILE A C 1
ATOM 1779 O O . ILE A 1 228 ? 5.987 -3.404 -28.721 1.00 87.75 228 ILE A O 1
ATOM 1783 N N . ASP A 1 229 ? 4.350 -4.090 -30.089 1.00 88.81 229 ASP A N 1
ATOM 1784 C CA . ASP A 1 229 ? 3.291 -3.333 -29.412 1.00 88.81 229 ASP A CA 1
ATOM 1785 C C . ASP A 1 229 ? 3.084 -3.792 -27.965 1.00 88.81 229 ASP A C 1
ATOM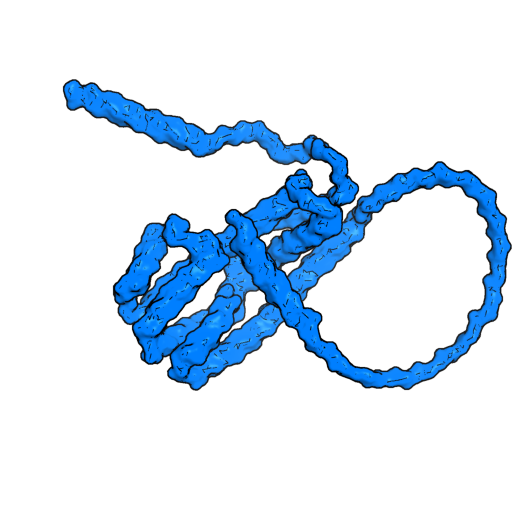 1787 O O . ASP A 1 229 ? 2.913 -2.967 -27.069 1.00 88.81 229 ASP A O 1
ATOM 1791 N N . SER A 1 230 ? 3.171 -5.102 -27.711 1.00 90.69 230 SER A N 1
ATOM 1792 C CA . SER A 1 230 ? 3.117 -5.649 -26.353 1.00 90.69 230 SER A CA 1
ATOM 1793 C C . SER A 1 230 ? 4.300 -5.172 -25.510 1.00 90.69 230 SER A C 1
ATOM 1795 O O . SER A 1 230 ? 4.113 -4.800 -24.354 1.00 90.69 230 SER A O 1
ATOM 1797 N N . LEU A 1 231 ? 5.513 -5.169 -26.067 1.00 91.56 231 LEU A N 1
ATOM 1798 C CA . LEU A 1 231 ? 6.712 -4.714 -25.358 1.00 91.56 231 LEU A CA 1
ATOM 1799 C C . LEU A 1 231 ? 6.663 -3.208 -25.079 1.00 91.56 231 LEU A C 1
ATOM 1801 O O . LEU A 1 231 ? 6.949 -2.792 -23.960 1.00 91.56 231 LEU A O 1
ATOM 1805 N N . LYS A 1 232 ? 6.217 -2.400 -26.051 1.00 90.25 232 LYS A N 1
ATOM 1806 C CA . LYS A 1 232 ? 5.992 -0.956 -25.872 1.00 90.25 232 LYS A CA 1
ATOM 1807 C C . LYS A 1 232 ? 4.959 -0.681 -24.783 1.00 90.25 232 LYS A C 1
ATOM 1809 O O . LYS A 1 232 ? 5.175 0.188 -23.943 1.00 90.25 232 LYS A O 1
ATOM 1814 N N . LYS A 1 233 ? 3.861 -1.443 -24.761 1.00 91.75 233 LYS A N 1
ATOM 1815 C CA . LYS A 1 233 ? 2.839 -1.328 -23.718 1.00 91.75 233 LYS A CA 1
ATOM 1816 C C . LYS A 1 233 ? 3.399 -1.669 -22.335 1.00 91.75 233 LYS A C 1
ATOM 1818 O O . LYS A 1 233 ? 3.207 -0.894 -21.408 1.00 91.75 233 LYS A O 1
ATOM 1823 N N . GLN A 1 234 ? 4.129 -2.777 -22.207 1.00 93.50 234 GLN A N 1
ATOM 1824 C CA . GLN A 1 234 ? 4.755 -3.167 -20.938 1.00 93.50 234 GLN A CA 1
ATOM 1825 C C . GLN A 1 234 ? 5.791 -2.142 -20.468 1.00 93.50 234 GLN A C 1
ATOM 1827 O O . GLN A 1 234 ? 5.845 -1.829 -19.284 1.00 93.50 234 GLN A O 1
ATOM 1832 N N . ALA A 1 235 ? 6.587 -1.585 -21.382 1.00 93.44 235 ALA A N 1
ATOM 1833 C CA . ALA A 1 235 ? 7.532 -0.523 -21.058 1.00 93.44 235 ALA A CA 1
ATOM 1834 C C . ALA A 1 235 ? 6.819 0.715 -20.515 1.00 93.44 235 ALA A C 1
ATOM 1836 O O . ALA A 1 235 ? 7.226 1.231 -19.478 1.00 93.44 235 ALA A O 1
ATOM 1837 N N . LYS A 1 236 ? 5.715 1.124 -21.152 1.00 93.50 236 LYS A N 1
ATOM 1838 C CA . LYS A 1 236 ? 4.873 2.217 -20.663 1.00 93.50 236 LYS A CA 1
ATOM 1839 C C . LYS A 1 236 ? 4.301 1.916 -19.272 1.00 93.50 236 LYS A C 1
ATOM 1841 O O . LYS A 1 236 ? 4.448 2.744 -18.385 1.00 93.50 236 LYS A O 1
ATOM 1846 N N . GLU A 1 237 ? 3.737 0.728 -19.048 1.00 95.00 237 GLU A N 1
ATOM 1847 C CA . GLU A 1 237 ? 3.200 0.315 -17.737 1.00 95.00 237 GLU A CA 1
ATOM 1848 C C . GLU A 1 237 ? 4.288 0.326 -16.640 1.00 95.00 237 GLU A C 1
ATOM 1850 O O . GLU A 1 237 ? 4.047 0.761 -15.512 1.00 95.00 237 GLU A O 1
ATOM 1855 N N . VAL A 1 238 ? 5.514 -0.109 -16.958 1.00 97.25 238 VAL A N 1
ATOM 1856 C CA . VAL A 1 238 ? 6.650 -0.065 -16.022 1.00 97.25 238 VAL A CA 1
ATOM 1857 C C . VAL A 1 238 ? 7.111 1.373 -15.771 1.00 97.25 238 VAL A C 1
ATOM 1859 O O . VAL A 1 238 ? 7.372 1.721 -14.621 1.00 97.25 238 VAL A O 1
ATOM 1862 N N . GLN A 1 239 ? 7.182 2.219 -16.805 1.00 96.00 239 GLN A N 1
ATOM 1863 C CA . GLN A 1 239 ? 7.500 3.643 -16.658 1.00 96.00 239 GLN A CA 1
ATOM 1864 C C . GLN A 1 239 ? 6.471 4.351 -15.776 1.00 96.00 239 GLN A C 1
ATOM 1866 O O . GLN A 1 239 ? 6.860 5.039 -14.838 1.00 96.00 239 GLN A O 1
ATOM 1871 N N . GLU A 1 240 ? 5.176 4.144 -16.022 1.00 96.00 240 GLU A N 1
ATOM 1872 C CA . GLU A 1 240 ? 4.089 4.677 -15.193 1.00 96.00 240 GLU A CA 1
ATOM 1873 C C . GLU A 1 240 ? 4.224 4.213 -13.739 1.00 96.00 240 GLU A C 1
ATOM 1875 O O . GLU A 1 240 ? 4.161 5.023 -12.813 1.00 96.00 240 GLU A O 1
ATOM 1880 N N . GLY A 1 241 ? 4.498 2.921 -13.531 1.00 97.06 241 GLY A N 1
ATOM 1881 C CA . GLY A 1 241 ? 4.759 2.355 -12.212 1.00 97.06 241 GLY A CA 1
ATOM 1882 C C . GLY A 1 241 ? 5.929 3.035 -11.501 1.00 97.06 241 GLY A C 1
ATOM 1883 O O . GLY A 1 241 ? 5.779 3.451 -10.354 1.00 97.06 241 GLY A O 1
ATOM 1884 N N . LEU A 1 242 ? 7.070 3.198 -12.174 1.00 98.00 242 LEU A N 1
ATOM 1885 C CA . LEU A 1 242 ? 8.263 3.847 -11.623 1.00 98.00 242 LEU A CA 1
ATOM 1886 C C . LEU A 1 242 ? 8.040 5.342 -11.356 1.00 98.00 242 LEU A C 1
ATOM 1888 O O . LEU A 1 242 ? 8.394 5.815 -10.279 1.00 98.00 242 LEU A O 1
ATOM 1892 N N . TYR A 1 243 ? 7.400 6.075 -12.271 1.00 97.06 243 TYR A N 1
ATOM 1893 C CA . TYR A 1 243 ? 7.020 7.470 -12.037 1.00 97.06 243 TYR A CA 1
ATOM 1894 C C . TYR A 1 243 ? 6.023 7.610 -10.891 1.00 97.06 243 TYR A C 1
ATOM 1896 O O . TYR A 1 243 ? 6.079 8.608 -10.175 1.00 97.06 243 TYR A O 1
ATOM 1904 N N . SER A 1 244 ? 5.172 6.607 -10.647 1.00 96.25 244 SER A N 1
ATOM 1905 C CA . SER A 1 244 ? 4.310 6.634 -9.468 1.00 96.25 244 SER A CA 1
ATOM 1906 C C . SER A 1 244 ? 5.137 6.708 -8.188 1.00 96.25 244 SER A C 1
ATOM 1908 O O . SER A 1 244 ? 4.792 7.495 -7.331 1.00 96.25 244 SER A O 1
ATOM 1910 N N . PHE A 1 245 ? 6.277 6.014 -8.071 1.00 97.12 245 PHE A N 1
ATOM 1911 C CA . PHE A 1 245 ? 7.166 6.147 -6.905 1.00 97.12 245 PHE A CA 1
ATOM 1912 C C . PHE A 1 245 ? 7.839 7.521 -6.806 1.00 97.12 245 PHE A C 1
ATOM 1914 O O . PHE A 1 245 ? 8.144 7.963 -5.703 1.00 97.12 245 PHE A O 1
ATOM 1921 N N . VAL A 1 246 ? 8.078 8.186 -7.940 1.00 96.12 246 VAL A N 1
ATOM 1922 C CA . VAL A 1 246 ? 8.705 9.517 -7.986 1.00 96.12 246 VAL A CA 1
ATOM 1923 C C . VAL A 1 246 ? 7.742 10.603 -7.507 1.00 96.12 246 VAL A C 1
ATOM 1925 O O . VAL A 1 246 ? 8.166 11.529 -6.818 1.00 96.12 246 VAL A O 1
ATOM 1928 N N . TYR A 1 247 ? 6.466 10.502 -7.885 1.00 94.88 247 TYR A N 1
ATOM 1929 C CA . TYR A 1 247 ? 5.470 11.552 -7.659 1.00 94.88 247 TYR A CA 1
ATOM 1930 C C . TYR A 1 247 ? 4.458 11.247 -6.554 1.00 94.88 247 TYR A C 1
ATOM 1932 O O . TYR A 1 247 ? 3.720 12.157 -6.180 1.00 94.88 247 TYR A O 1
ATOM 1940 N N . ASP A 1 248 ? 4.380 10.009 -6.049 1.00 93.12 248 ASP A N 1
ATOM 1941 C CA . ASP A 1 248 ? 3.407 9.668 -5.008 1.00 93.12 248 ASP A CA 1
ATOM 1942 C C . ASP A 1 248 ? 3.619 10.499 -3.744 1.00 93.12 248 ASP A C 1
ATOM 1944 O O . ASP A 1 248 ? 4.745 10.759 -3.313 1.00 93.12 248 ASP A O 1
ATOM 1948 N N . THR A 1 249 ? 2.507 10.826 -3.098 1.00 92.06 249 THR A N 1
ATOM 1949 C CA . THR A 1 249 ? 2.499 11.390 -1.747 1.00 92.06 249 THR A CA 1
ATOM 1950 C C . THR A 1 249 ? 2.448 10.311 -0.679 1.00 92.06 249 THR A C 1
ATOM 1952 O O . THR A 1 249 ? 2.711 10.602 0.483 1.00 92.06 249 THR A O 1
ATOM 1955 N N . ASN A 1 250 ? 2.133 9.063 -1.036 1.00 95.94 250 ASN A N 1
ATOM 1956 C CA . ASN A 1 250 ? 2.103 7.973 -0.074 1.00 95.94 250 ASN A CA 1
ATOM 1957 C C . ASN A 1 250 ? 3.474 7.788 0.606 1.00 95.94 250 ASN A C 1
ATOM 1959 O O . ASN A 1 250 ? 4.487 7.542 -0.060 1.00 95.94 250 ASN A O 1
ATOM 1963 N N . SER A 1 251 ? 3.501 7.865 1.937 1.00 94.94 251 SER A N 1
ATOM 1964 C CA . SER A 1 251 ? 4.717 7.824 2.752 1.00 94.94 251 SER A CA 1
ATOM 1965 C C . SER A 1 251 ? 5.540 6.560 2.512 1.00 94.94 251 SER A C 1
ATOM 1967 O O . SER A 1 251 ? 6.758 6.642 2.384 1.00 94.94 251 SER A O 1
ATOM 1969 N N . TYR A 1 252 ? 4.900 5.403 2.326 1.00 95.38 252 TYR A N 1
ATOM 1970 C CA . TYR A 1 252 ? 5.607 4.148 2.064 1.00 95.38 252 TYR A CA 1
ATOM 1971 C C . TYR A 1 252 ? 6.356 4.176 0.731 1.00 95.38 252 TYR A C 1
ATOM 1973 O O . TYR A 1 252 ? 7.495 3.716 0.643 1.00 95.38 252 TYR A O 1
ATOM 1981 N N . LYS A 1 253 ? 5.736 4.728 -0.317 1.00 95.81 253 LYS A N 1
ATOM 1982 C CA . LYS A 1 253 ? 6.381 4.867 -1.629 1.00 95.81 253 LYS A CA 1
ATOM 1983 C C . LYS A 1 253 ? 7.481 5.917 -1.601 1.00 95.81 253 LYS A C 1
ATOM 1985 O O . LYS A 1 253 ? 8.545 5.665 -2.160 1.00 95.81 253 LYS A O 1
ATOM 1990 N N . LYS A 1 254 ? 7.250 7.038 -0.917 1.00 95.25 254 LYS A N 1
ATOM 1991 C CA . LYS A 1 254 ? 8.223 8.120 -0.733 1.00 95.25 254 LYS A CA 1
ATOM 1992 C C . LYS A 1 254 ? 9.488 7.617 -0.035 1.00 95.25 254 LYS A C 1
ATOM 1994 O O . LYS A 1 254 ? 10.583 7.817 -0.556 1.00 95.25 254 LYS A O 1
ATOM 1999 N N . ASP A 1 255 ? 9.340 6.885 1.067 1.00 94.50 255 ASP A N 1
ATOM 2000 C CA . ASP A 1 255 ? 10.454 6.284 1.813 1.00 94.50 255 ASP A CA 1
ATOM 2001 C C . ASP A 1 255 ? 11.253 5.297 0.941 1.00 94.50 255 ASP A C 1
ATOM 2003 O O . ASP A 1 255 ? 12.490 5.325 0.877 1.00 94.50 255 ASP A O 1
ATOM 2007 N N . VAL A 1 256 ? 10.541 4.422 0.220 1.00 96.06 256 VAL A N 1
ATOM 2008 C CA . VAL A 1 256 ? 11.151 3.426 -0.672 1.00 96.06 256 VAL A CA 1
ATOM 2009 C C . VAL A 1 256 ? 11.855 4.094 -1.859 1.00 96.06 256 VAL A C 1
ATOM 2011 O O . VAL A 1 256 ? 12.944 3.651 -2.240 1.00 96.06 256 VAL A O 1
ATOM 2014 N N . TYR A 1 257 ? 11.285 5.166 -2.416 1.00 96.12 257 TYR A N 1
ATOM 2015 C CA . TYR A 1 257 ? 11.897 5.960 -3.480 1.00 96.12 257 TYR A CA 1
ATOM 2016 C C . TYR A 1 257 ? 13.183 6.634 -3.014 1.00 96.12 257 TYR A C 1
ATOM 2018 O O . TYR A 1 257 ? 14.209 6.464 -3.668 1.00 96.12 257 TYR A O 1
ATOM 2026 N N . GLN A 1 258 ? 13.162 7.329 -1.873 1.00 95.38 258 GLN A N 1
ATOM 2027 C CA . GLN A 1 258 ? 14.342 8.012 -1.329 1.00 95.38 258 GLN A CA 1
ATOM 2028 C C . GLN A 1 258 ? 15.533 7.056 -1.183 1.00 95.38 258 GLN A C 1
ATOM 2030 O O . GLN A 1 258 ? 16.662 7.401 -1.522 1.00 95.38 258 GLN A O 1
ATOM 2035 N N . SER A 1 259 ? 15.271 5.812 -0.775 1.00 95.38 259 SER A N 1
ATOM 2036 C CA . SER A 1 259 ? 16.300 4.776 -0.624 1.00 95.38 259 SER A CA 1
ATOM 2037 C C . SER A 1 259 ? 16.771 4.143 -1.947 1.00 95.38 259 SER A C 1
ATOM 2039 O O . SER A 1 259 ? 17.738 3.383 -1.954 1.00 95.38 259 SER A O 1
ATOM 2041 N N . ASN A 1 260 ? 16.085 4.392 -3.070 1.00 97.25 260 ASN A N 1
ATOM 2042 C CA . ASN A 1 260 ? 16.344 3.754 -4.369 1.00 97.25 260 ASN A CA 1
ATOM 2043 C C . ASN A 1 260 ? 16.365 4.744 -5.548 1.00 97.25 260 ASN A C 1
ATOM 2045 O O . ASN A 1 260 ? 16.269 4.322 -6.703 1.00 97.25 260 ASN A O 1
ATOM 2049 N N . GLN A 1 261 ? 16.515 6.042 -5.280 1.00 96.38 261 GLN A N 1
ATOM 2050 C CA . GLN A 1 261 ? 16.381 7.111 -6.270 1.00 96.38 261 GLN A CA 1
ATOM 2051 C C . GLN A 1 261 ? 17.267 6.892 -7.505 1.00 96.38 261 GLN A C 1
ATOM 2053 O O . GLN A 1 261 ? 16.794 7.007 -8.637 1.00 96.38 261 GLN A O 1
ATOM 2058 N N . GLU A 1 262 ? 18.532 6.514 -7.305 1.00 96.62 262 GLU A N 1
ATOM 2059 C CA . GLU A 1 262 ? 19.471 6.246 -8.401 1.00 96.62 262 GLU A CA 1
ATOM 2060 C C . GLU A 1 262 ? 19.029 5.069 -9.278 1.00 96.62 262 GLU A C 1
ATOM 2062 O O . GLU A 1 262 ? 19.090 5.156 -10.506 1.00 96.62 262 GLU A O 1
ATOM 2067 N N . LYS A 1 263 ? 18.532 3.985 -8.668 1.00 97.44 263 LYS A N 1
ATOM 2068 C CA . LYS A 1 263 ? 18.059 2.798 -9.397 1.00 97.44 263 LYS A CA 1
ATOM 2069 C C . LYS A 1 263 ? 16.821 3.115 -10.227 1.00 97.44 263 LYS A C 1
ATOM 2071 O O . LYS A 1 263 ? 16.765 2.727 -11.389 1.00 97.44 263 LYS A O 1
ATOM 2076 N N . ILE A 1 264 ? 15.859 3.843 -9.654 1.00 97.56 264 ILE A N 1
ATOM 2077 C CA . ILE A 1 264 ? 14.639 4.249 -10.367 1.00 97.56 264 ILE A CA 1
ATOM 2078 C C . ILE A 1 264 ? 14.985 5.176 -11.530 1.00 97.56 264 ILE A C 1
ATOM 2080 O O . ILE A 1 264 ? 14.545 4.944 -12.653 1.00 97.56 264 ILE A O 1
ATOM 2084 N N . THR A 1 265 ? 15.821 6.186 -11.282 1.00 95.94 265 THR A N 1
ATOM 2085 C CA . THR A 1 265 ? 16.240 7.147 -12.314 1.00 95.94 265 THR A CA 1
ATOM 2086 C C . THR A 1 265 ? 16.979 6.446 -13.454 1.00 95.94 265 THR A C 1
ATOM 2088 O O . THR A 1 265 ? 16.724 6.724 -14.626 1.00 95.94 265 THR A O 1
ATOM 2091 N N . SER A 1 266 ? 17.861 5.500 -13.123 1.00 96.12 266 SER A N 1
ATOM 2092 C CA . SER A 1 266 ? 18.601 4.714 -14.114 1.00 96.12 266 SER A CA 1
ATOM 2093 C C . SER A 1 266 ? 17.666 3.833 -14.942 1.00 96.12 266 SER A C 1
ATOM 2095 O O . SER A 1 266 ? 17.723 3.884 -16.167 1.00 96.12 266 SER A O 1
ATOM 2097 N N . ALA A 1 267 ? 16.750 3.101 -14.300 1.00 96.38 267 ALA A N 1
ATOM 2098 C CA . ALA A 1 267 ? 15.783 2.249 -14.991 1.00 96.38 267 ALA A CA 1
ATOM 2099 C C . ALA A 1 267 ? 14.865 3.047 -15.935 1.00 96.38 267 ALA A C 1
ATOM 2101 O O . ALA A 1 267 ? 14.648 2.640 -17.075 1.00 96.38 267 ALA A O 1
ATOM 2102 N N . LEU A 1 268 ? 14.370 4.212 -15.499 1.00 95.44 268 LEU A N 1
ATOM 2103 C CA . LEU A 1 268 ? 13.571 5.111 -16.341 1.00 95.44 268 LEU A CA 1
ATOM 2104 C C . LEU A 1 268 ? 14.356 5.581 -17.573 1.00 95.44 268 LEU A C 1
ATOM 2106 O O . LEU A 1 268 ? 13.842 5.526 -18.690 1.00 95.44 268 LEU A O 1
ATOM 2110 N N . LYS A 1 269 ? 15.618 5.984 -17.380 1.00 93.12 269 LYS A N 1
ATOM 2111 C CA . LYS A 1 269 ? 16.499 6.426 -18.467 1.00 93.12 269 LYS A CA 1
ATOM 2112 C C . LYS A 1 269 ? 16.816 5.297 -19.449 1.00 93.12 269 LYS A C 1
ATOM 2114 O O . LYS A 1 269 ? 16.876 5.534 -20.654 1.00 93.12 269 LYS A O 1
ATOM 2119 N N . GLU A 1 270 ? 17.048 4.082 -18.964 1.00 92.75 270 GLU A N 1
ATOM 2120 C CA . GLU A 1 270 ? 17.288 2.924 -19.830 1.00 92.75 270 GLU A CA 1
ATOM 2121 C C . GLU A 1 270 ? 16.050 2.588 -20.666 1.00 92.75 270 GLU A C 1
ATOM 2123 O O . GLU A 1 270 ? 16.174 2.412 -21.877 1.00 92.75 270 GLU A O 1
ATOM 2128 N N . LEU A 1 271 ? 14.860 2.584 -20.056 1.00 91.44 271 LEU A N 1
ATOM 2129 C CA . LEU A 1 271 ? 13.596 2.347 -20.759 1.00 91.44 271 LEU A CA 1
ATOM 2130 C C . LEU A 1 271 ? 13.303 3.413 -21.823 1.00 91.44 271 LEU A C 1
ATOM 2132 O O . LEU A 1 271 ? 12.869 3.066 -22.918 1.00 91.44 271 LEU A O 1
ATOM 2136 N N . GLU A 1 272 ? 13.578 4.687 -21.536 1.00 87.50 272 GLU A N 1
ATOM 2137 C CA . GLU A 1 272 ? 13.404 5.786 -22.495 1.00 87.50 272 GLU A CA 1
ATOM 2138 C C . GLU A 1 272 ? 14.329 5.650 -23.715 1.00 87.50 272 GLU A C 1
ATOM 2140 O O . GLU A 1 272 ? 13.921 5.868 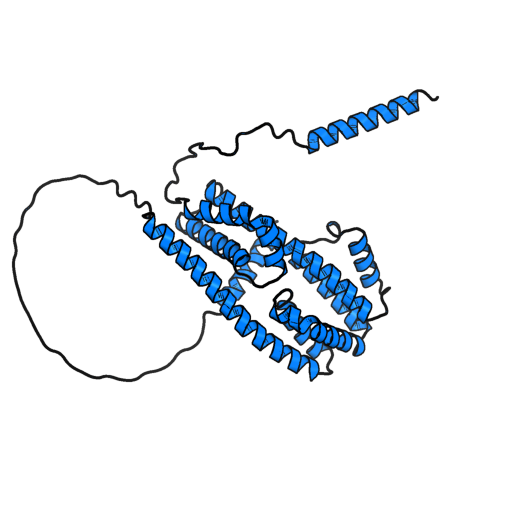-24.860 1.00 87.50 272 GLU A O 1
ATOM 2145 N N . ASN A 1 273 ? 15.590 5.279 -23.487 1.00 85.69 273 ASN A N 1
ATOM 2146 C CA . ASN A 1 273 ? 16.574 5.178 -24.562 1.00 85.69 273 ASN A CA 1
ATOM 2147 C C . ASN A 1 273 ? 16.453 3.873 -25.360 1.00 85.69 273 ASN A C 1
ATOM 2149 O O . ASN A 1 273 ? 16.915 3.807 -26.506 1.00 85.69 273 ASN A O 1
ATOM 2153 N N . HIS A 1 274 ? 15.811 2.848 -24.795 1.00 83.75 274 HIS A N 1
ATOM 2154 C CA . HIS A 1 274 ? 15.656 1.553 -25.439 1.00 83.75 274 HIS A CA 1
ATOM 2155 C C . HIS A 1 274 ? 14.848 1.648 -26.749 1.00 83.75 274 HIS A C 1
ATOM 2157 O O . HIS A 1 274 ? 13.982 2.507 -26.941 1.00 83.75 274 HIS A O 1
ATOM 2163 N N . SER A 1 275 ? 15.173 0.784 -27.712 1.00 76.25 275 SER A N 1
ATOM 2164 C CA . SER A 1 275 ? 14.472 0.692 -28.995 1.00 76.25 275 SER A CA 1
ATOM 2165 C C . SER A 1 275 ? 13.954 -0.724 -29.186 1.00 76.25 275 SER A C 1
ATOM 2167 O O . SER A 1 275 ? 14.731 -1.648 -29.404 1.00 76.25 275 SER A O 1
ATOM 2169 N N . PHE A 1 276 ? 12.631 -0.884 -29.166 1.00 75.12 276 PHE A N 1
ATOM 2170 C CA . PHE A 1 276 ? 11.974 -2.182 -29.361 1.00 75.12 276 PHE A CA 1
ATOM 2171 C C . PHE A 1 276 ? 11.936 -2.634 -30.832 1.00 75.12 276 PHE A C 1
ATOM 2173 O O . PHE A 1 276 ? 11.442 -3.718 -31.132 1.00 75.12 276 PHE A O 1
ATOM 2180 N N . ASN A 1 277 ? 12.463 -1.822 -31.753 1.00 59.97 277 ASN A N 1
ATOM 2181 C CA . ASN A 1 277 ? 12.403 -2.076 -33.194 1.00 59.97 277 ASN A CA 1
ATOM 2182 C C . ASN A 1 277 ? 13.535 -2.995 -33.692 1.00 59.97 277 ASN A C 1
ATOM 2184 O O . ASN A 1 277 ? 13.562 -3.335 -34.870 1.00 59.97 277 ASN A O 1
ATOM 2188 N N . ASN A 1 278 ? 14.456 -3.417 -32.815 1.00 48.75 278 ASN A N 1
ATOM 2189 C CA . ASN A 1 278 ? 15.603 -4.246 -33.184 1.00 48.75 278 ASN A CA 1
ATOM 2190 C C . ASN A 1 278 ? 15.525 -5.631 -32.522 1.00 48.75 278 ASN A C 1
ATOM 2192 O O . ASN A 1 278 ? 16.257 -5.954 -31.593 1.00 48.75 278 ASN A O 1
ATOM 2196 N N . THR A 1 279 ? 14.617 -6.477 -33.008 1.00 47.09 279 THR A N 1
ATOM 2197 C CA . THR A 1 279 ? 14.619 -7.916 -32.699 1.00 47.09 279 THR A CA 1
ATOM 2198 C C . THR A 1 279 ? 15.533 -8.657 -33.675 1.00 47.09 279 THR A C 1
ATOM 2200 O O . THR A 1 279 ? 15.102 -9.524 -34.421 1.00 47.09 279 THR A O 1
ATOM 2203 N N . ASN A 1 280 ? 16.823 -8.322 -33.663 1.00 41.81 280 ASN A N 1
ATOM 2204 C CA . ASN A 1 280 ? 17.869 -9.156 -34.247 1.00 41.81 280 ASN A CA 1
ATOM 2205 C C . ASN A 1 280 ? 19.035 -9.231 -33.265 1.00 41.81 280 ASN A C 1
ATOM 2207 O O . ASN A 1 280 ? 19.837 -8.313 -33.216 1.00 41.81 280 ASN A O 1
ATOM 2211 N N . GLN A 1 281 ? 19.083 -10.349 -32.531 1.00 41.00 281 GLN A N 1
ATOM 2212 C CA . GLN A 1 281 ? 20.213 -10.904 -31.772 1.00 41.00 281 GLN A CA 1
ATOM 2213 C C . GLN A 1 281 ? 20.968 -10.001 -30.764 1.00 41.00 281 GLN A C 1
ATOM 2215 O O . GLN A 1 281 ? 21.084 -8.793 -30.909 1.00 41.00 281 GLN A O 1
ATOM 2220 N N . PRO A 1 282 ? 21.513 -10.597 -29.688 1.00 41.56 282 PRO A N 1
ATOM 2221 C CA . PRO A 1 282 ? 22.149 -9.837 -28.624 1.00 41.56 282 PRO A CA 1
ATOM 2222 C C . PRO A 1 282 ? 23.520 -9.331 -29.082 1.00 41.56 282 PRO A C 1
ATOM 2224 O O . PRO A 1 282 ? 24.496 -10.086 -29.080 1.00 41.56 282 PRO A O 1
ATOM 2227 N N . GLU A 1 283 ? 23.630 -8.045 -29.408 1.00 39.91 283 GLU A N 1
ATOM 2228 C CA . GLU A 1 283 ? 24.929 -7.386 -29.345 1.00 39.91 283 GLU A CA 1
ATOM 2229 C C . GLU A 1 283 ? 25.306 -7.195 -27.877 1.00 39.91 283 GLU A C 1
ATOM 2231 O O . GLU A 1 283 ? 24.697 -6.451 -27.107 1.00 39.91 283 GLU A O 1
ATOM 2236 N N . LYS A 1 284 ? 26.319 -7.961 -27.476 1.00 49.97 284 LYS A N 1
ATOM 2237 C CA . LYS A 1 284 ? 26.987 -7.862 -26.187 1.00 49.97 284 LYS A CA 1
ATOM 2238 C C . LYS A 1 284 ? 27.663 -6.493 -26.071 1.00 49.97 284 LYS A C 1
ATOM 2240 O O . LYS A 1 284 ? 28.843 -6.368 -26.378 1.00 49.97 284 LYS A O 1
ATOM 2245 N N . SER A 1 285 ? 26.971 -5.494 -25.543 1.00 44.47 285 SER A N 1
ATOM 2246 C CA . SER A 1 285 ? 27.621 -4.335 -24.923 1.00 44.47 285 SER A CA 1
ATOM 2247 C C . SER A 1 285 ? 27.330 -4.371 -23.427 1.00 44.47 285 SER A C 1
ATOM 2249 O O . SER A 1 285 ? 26.335 -3.840 -22.938 1.00 44.47 285 SER A O 1
ATOM 2251 N N . GLY A 1 286 ? 28.167 -5.126 -22.715 1.00 41.53 286 GLY A N 1
ATOM 2252 C CA . GLY A 1 286 ? 28.018 -5.411 -21.295 1.00 41.53 286 GLY A CA 1
ATOM 2253 C C . GLY A 1 286 ? 28.517 -4.282 -20.397 1.00 41.53 286 GLY A C 1
ATOM 2254 O O . GLY A 1 286 ? 29.658 -3.845 -20.523 1.00 41.53 286 GLY A O 1
ATOM 2255 N N . PHE A 1 287 ? 27.687 -3.904 -19.422 1.00 48.25 287 PHE A N 1
ATOM 2256 C CA . PHE A 1 287 ? 28.141 -3.327 -18.149 1.00 48.25 287 PHE A CA 1
ATOM 2257 C C . PHE A 1 287 ? 28.222 -4.384 -17.030 1.00 48.25 287 PHE A C 1
ATOM 2259 O O . PHE A 1 287 ? 28.891 -4.186 -16.023 1.00 48.25 287 PHE A O 1
ATOM 2266 N N . PHE A 1 288 ? 27.640 -5.570 -17.242 1.00 46.66 288 PHE A N 1
ATOM 2267 C CA . PHE A 1 288 ? 27.898 -6.745 -16.413 1.00 46.66 288 PHE A CA 1
ATOM 2268 C C . PHE A 1 288 ? 29.080 -7.517 -16.999 1.00 46.66 288 PHE A C 1
ATOM 2270 O O . PHE A 1 288 ? 28.907 -8.482 -17.747 1.00 46.66 288 PHE A O 1
ATOM 2277 N N . ARG A 1 289 ? 30.307 -7.095 -16.678 1.00 46.25 289 ARG A N 1
ATOM 2278 C CA . ARG A 1 289 ? 31.413 -8.059 -16.694 1.00 46.25 289 ARG A CA 1
ATOM 2279 C C . ARG A 1 289 ? 31.046 -9.154 -15.686 1.00 46.25 289 ARG A C 1
ATOM 2281 O O . ARG A 1 289 ? 30.632 -8.808 -14.579 1.00 46.25 289 ARG A O 1
ATOM 2288 N N . PRO A 1 290 ? 31.187 -10.449 -16.011 1.00 40.97 290 PRO A N 1
ATOM 2289 C CA . PRO A 1 290 ? 31.187 -11.474 -14.988 1.00 40.97 290 PRO A CA 1
ATOM 2290 C C . PRO A 1 290 ? 32.523 -11.350 -14.250 1.00 40.97 290 PRO A C 1
ATOM 2292 O 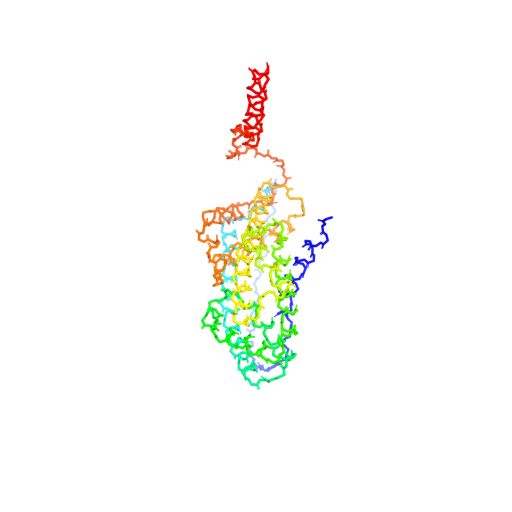O . PRO A 1 290 ? 33.449 -12.121 -14.482 1.00 40.97 290 PRO A O 1
ATOM 2295 N N . GLU A 1 291 ? 32.658 -10.346 -13.385 1.00 39.97 291 GLU A N 1
ATOM 2296 C CA . GLU A 1 291 ? 33.553 -10.510 -12.251 1.00 39.97 291 GLU A CA 1
ATOM 2297 C C . GLU A 1 291 ? 32.896 -11.562 -11.379 1.00 39.97 291 GLU A C 1
ATOM 2299 O O . GLU A 1 291 ? 31.836 -11.344 -10.800 1.00 39.97 291 GLU A O 1
ATOM 2304 N N . VAL A 1 292 ? 33.484 -12.752 -11.468 1.00 50.91 292 VAL A N 1
ATOM 2305 C CA . VAL A 1 292 ? 33.238 -13.961 -10.694 1.00 50.91 292 VAL A CA 1
ATOM 2306 C C . VAL A 1 292 ? 32.329 -13.691 -9.493 1.00 50.91 292 VAL A C 1
ATOM 2308 O O . VAL A 1 292 ? 32.791 -13.370 -8.400 1.00 50.91 292 VAL A O 1
ATOM 2311 N N . ILE A 1 293 ? 31.020 -13.870 -9.689 1.00 45.34 293 ILE A N 1
ATOM 2312 C CA . ILE A 1 293 ? 30.100 -14.102 -8.581 1.00 45.34 293 ILE A CA 1
ATOM 2313 C C . ILE A 1 293 ? 30.480 -15.488 -8.071 1.00 45.34 293 ILE A C 1
ATOM 2315 O O . ILE A 1 293 ? 29.908 -16.500 -8.469 1.00 45.34 293 ILE A O 1
ATOM 2319 N N . VAL A 1 294 ? 31.499 -15.551 -7.216 1.00 46.94 294 VAL A N 1
ATOM 2320 C CA . VAL A 1 294 ? 31.527 -16.601 -6.209 1.00 46.94 294 VAL A CA 1
ATOM 2321 C C . VAL A 1 294 ? 30.273 -16.323 -5.391 1.00 46.94 294 VAL A C 1
ATOM 2323 O O . VAL A 1 294 ? 30.173 -15.236 -4.814 1.00 46.94 294 VAL A O 1
ATOM 2326 N N . PRO A 1 295 ? 29.278 -17.223 -5.374 1.00 44.94 295 PRO A N 1
ATOM 2327 C CA . PRO A 1 295 ? 28.125 -17.026 -4.523 1.00 44.94 295 PRO A CA 1
ATOM 2328 C C . PRO A 1 295 ? 28.669 -16.808 -3.114 1.00 44.94 295 PRO A C 1
ATOM 2330 O O . PRO A 1 295 ? 29.395 -17.658 -2.598 1.00 44.94 295 PRO A O 1
ATOM 2333 N N . VAL A 1 296 ? 28.357 -15.678 -2.481 1.00 49.75 296 VAL A N 1
ATOM 2334 C CA . VAL A 1 296 ? 28.706 -15.467 -1.067 1.00 49.75 296 VAL A CA 1
ATOM 2335 C C . VAL A 1 296 ? 28.123 -16.617 -0.228 1.00 49.75 296 VAL A C 1
ATOM 2337 O O . VAL A 1 296 ? 28.722 -17.032 0.758 1.00 49.75 296 VAL A O 1
ATOM 2340 N N . SER A 1 297 ? 27.043 -17.252 -0.702 1.00 50.69 297 SER A N 1
ATOM 2341 C CA . SER A 1 297 ? 26.524 -18.510 -0.162 1.00 50.69 297 SER A CA 1
ATOM 2342 C C . SER A 1 297 ? 27.516 -19.683 -0.219 1.00 50.69 297 SER A C 1
ATOM 2344 O O . SER A 1 297 ? 27.537 -20.473 0.715 1.00 50.69 297 SER A O 1
ATOM 2346 N N . LEU A 1 298 ? 28.386 -19.797 -1.229 1.00 52.81 298 LEU A N 1
ATOM 2347 C CA . LEU A 1 298 ? 29.396 -20.859 -1.318 1.00 52.81 298 LEU A CA 1
ATOM 2348 C C . LEU A 1 298 ? 30.548 -20.639 -0.322 1.00 52.81 298 LEU A C 1
ATOM 2350 O O . LEU A 1 298 ? 31.013 -21.597 0.294 1.00 52.81 298 LEU A O 1
ATOM 2354 N N . LEU A 1 299 ? 30.968 -19.386 -0.104 1.00 53.94 299 LEU A N 1
ATOM 2355 C CA . LEU 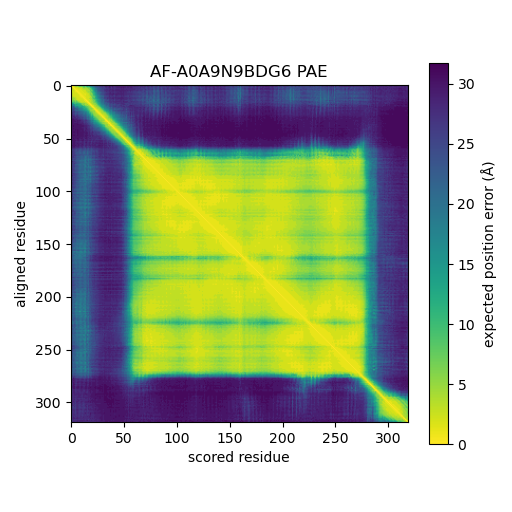A 1 299 ? 31.962 -19.044 0.925 1.00 53.94 299 LEU A CA 1
ATOM 2356 C C . LEU A 1 299 ? 31.397 -19.204 2.343 1.00 53.94 299 LEU A C 1
ATOM 2358 O O . LEU A 1 299 ? 32.099 -19.702 3.220 1.00 53.94 299 LEU A O 1
ATOM 2362 N N . VAL A 1 300 ? 30.122 -18.868 2.563 1.00 61.19 300 VAL A N 1
ATOM 2363 C CA . VAL A 1 300 ? 29.439 -19.101 3.847 1.00 61.19 300 VAL A CA 1
ATOM 2364 C C . VAL A 1 300 ? 29.256 -20.600 4.104 1.00 61.19 300 VAL A C 1
ATOM 2366 O O . VAL A 1 300 ? 29.532 -21.059 5.210 1.00 61.19 300 VAL A O 1
ATOM 2369 N N . VAL A 1 301 ? 28.889 -21.398 3.095 1.00 66.38 301 VAL A N 1
ATOM 2370 C CA . VAL A 1 301 ? 28.783 -22.863 3.231 1.00 66.38 301 VAL A CA 1
ATOM 2371 C C . VAL A 1 301 ? 30.151 -23.504 3.496 1.00 66.38 301 VAL A C 1
ATOM 2373 O O . VAL A 1 301 ? 30.249 -24.367 4.367 1.00 66.38 301 VAL A O 1
ATOM 2376 N N . LEU A 1 302 ? 31.224 -23.054 2.834 1.00 66.06 302 LEU A N 1
ATOM 2377 C CA . LEU A 1 302 ? 32.586 -23.531 3.111 1.00 66.06 302 LEU A CA 1
ATOM 2378 C C . LEU A 1 302 ? 33.086 -23.112 4.502 1.00 66.06 302 LEU A C 1
ATOM 2380 O O . LEU A 1 302 ? 33.702 -23.925 5.192 1.00 66.06 302 LEU A O 1
ATOM 2384 N N . ALA A 1 303 ? 32.780 -21.893 4.957 1.00 69.12 303 ALA A N 1
ATOM 2385 C CA . ALA A 1 303 ? 33.126 -21.431 6.301 1.00 69.12 303 ALA A CA 1
ATOM 2386 C C . ALA A 1 303 ? 32.372 -22.218 7.388 1.00 69.12 303 ALA A C 1
ATOM 2388 O O . ALA A 1 303 ? 32.976 -22.658 8.368 1.00 69.12 303 ALA A O 1
ATOM 2389 N N . VAL A 1 304 ? 31.074 -22.477 7.198 1.00 70.88 304 VAL A N 1
ATOM 2390 C CA . VAL A 1 304 ? 30.266 -23.290 8.121 1.00 70.88 304 VAL A CA 1
ATOM 2391 C C . VAL A 1 304 ? 30.746 -24.745 8.132 1.00 70.88 304 VAL A C 1
ATOM 2393 O O . VAL A 1 304 ? 30.915 -25.322 9.208 1.00 70.88 304 VAL A O 1
ATOM 2396 N N . ALA A 1 305 ? 31.061 -25.329 6.971 1.00 70.81 305 ALA A N 1
ATOM 2397 C CA . ALA A 1 305 ? 31.625 -26.676 6.887 1.00 70.81 305 ALA A CA 1
ATOM 2398 C C . ALA A 1 305 ? 32.990 -26.775 7.596 1.00 70.81 305 ALA A C 1
ATOM 2400 O O . ALA A 1 305 ? 33.218 -27.709 8.369 1.00 70.81 305 ALA A O 1
ATOM 2401 N N . ALA A 1 306 ? 33.872 -25.786 7.417 1.00 73.12 306 ALA A N 1
ATOM 2402 C CA . ALA A 1 306 ? 35.161 -25.728 8.104 1.00 73.12 306 ALA A CA 1
ATOM 2403 C C . ALA A 1 306 ? 34.998 -25.619 9.634 1.00 73.12 306 ALA A C 1
ATOM 2405 O O . ALA A 1 306 ? 35.665 -26.345 10.377 1.00 73.12 306 ALA A O 1
ATOM 2406 N N . ILE A 1 307 ? 34.066 -24.790 10.121 1.00 76.12 307 ILE A N 1
ATOM 2407 C CA . ILE A 1 307 ? 33.774 -24.645 11.558 1.00 76.12 307 ILE A CA 1
ATOM 2408 C C . ILE A 1 307 ? 33.235 -25.956 12.155 1.00 76.12 307 ILE A C 1
ATOM 2410 O O . ILE A 1 307 ? 33.655 -26.357 13.246 1.00 76.12 307 ILE A O 1
ATOM 2414 N N . VAL A 1 308 ? 32.348 -26.664 11.445 1.00 73.62 308 VAL A N 1
ATOM 2415 C CA . VAL A 1 308 ? 31.793 -27.954 11.894 1.00 73.62 308 VAL A CA 1
ATOM 2416 C C . VAL A 1 308 ? 32.872 -29.044 11.941 1.00 73.62 308 VAL A C 1
ATOM 2418 O O . VAL A 1 308 ? 32.937 -29.800 12.916 1.00 73.62 308 VAL A O 1
ATOM 2421 N N . ILE A 1 309 ? 33.766 -29.100 10.949 1.00 74.38 309 ILE A N 1
ATOM 2422 C CA . ILE A 1 309 ? 34.871 -30.073 10.911 1.00 74.38 309 ILE A CA 1
ATOM 2423 C C . ILE A 1 309 ? 35.883 -29.809 12.040 1.00 74.38 309 ILE A C 1
ATOM 2425 O O . ILE A 1 309 ? 36.306 -30.750 12.719 1.00 74.38 309 ILE A O 1
ATOM 2429 N N . VAL A 1 310 ? 36.239 -28.546 12.301 1.00 72.06 310 VAL A N 1
ATOM 2430 C CA . VAL A 1 310 ? 37.166 -28.181 13.389 1.00 72.06 310 VAL A CA 1
ATOM 2431 C C . VAL A 1 310 ? 36.562 -28.479 14.767 1.00 72.06 310 VAL A C 1
ATOM 2433 O O . VAL A 1 310 ? 37.258 -29.019 15.632 1.00 72.06 310 VAL A O 1
ATOM 2436 N N . ARG A 1 311 ? 35.265 -28.204 14.979 1.00 65.75 311 ARG A N 1
ATOM 2437 C CA . ARG A 1 311 ? 34.577 -28.542 16.239 1.00 65.75 311 ARG A CA 1
ATOM 2438 C C . ARG A 1 311 ? 34.504 -30.053 16.477 1.00 65.75 311 ARG A C 1
ATOM 2440 O O . ARG A 1 311 ? 34.796 -30.491 17.589 1.00 65.75 311 ARG A O 1
ATOM 2447 N N . ARG A 1 312 ? 34.216 -30.858 15.446 1.00 66.69 312 ARG A N 1
ATOM 2448 C CA . ARG A 1 312 ? 34.211 -32.330 15.564 1.00 66.69 312 ARG A CA 1
ATOM 2449 C C . ARG A 1 312 ? 35.599 -32.905 15.867 1.00 66.69 312 ARG A C 1
ATOM 2451 O O . ARG A 1 312 ? 35.710 -33.794 16.706 1.00 66.69 312 ARG A O 1
ATOM 2458 N N . LYS A 1 313 ? 36.672 -32.368 15.269 1.00 62.97 313 LYS A N 1
ATOM 2459 C CA . LYS A 1 313 ? 38.047 -32.817 15.569 1.00 62.97 313 LYS A CA 1
ATOM 2460 C C . LYS A 1 313 ? 38.514 -32.466 16.986 1.00 62.97 313 LYS A C 1
ATOM 2462 O O . LYS A 1 313 ? 39.278 -33.239 17.559 1.00 62.97 313 LYS A O 1
ATOM 2467 N N . LYS A 1 314 ? 38.067 -31.346 17.571 1.00 56.69 314 LYS A N 1
ATOM 2468 C CA . LYS A 1 314 ? 38.390 -31.006 18.971 1.00 56.69 314 LYS A CA 1
ATOM 2469 C C . LYS A 1 314 ? 37.676 -31.911 19.979 1.00 56.69 314 LYS A C 1
ATOM 2471 O O . LYS A 1 314 ? 38.280 -32.260 20.982 1.00 56.69 314 LYS A O 1
ATOM 2476 N N . GLN A 1 315 ? 36.450 -32.351 19.696 1.00 57.75 315 GLN A N 1
ATOM 2477 C CA . GLN A 1 315 ? 35.723 -33.275 20.579 1.00 57.75 315 GLN A CA 1
ATOM 2478 C C . GLN A 1 315 ? 36.233 -34.724 20.498 1.00 57.75 315 GLN A C 1
ATOM 2480 O O . GLN A 1 315 ? 36.118 -35.464 21.467 1.00 57.75 315 GLN A O 1
ATOM 2485 N N . ALA A 1 316 ? 36.863 -35.115 19.387 1.00 56.88 316 ALA A N 1
ATOM 2486 C CA . ALA A 1 316 ? 37.482 -36.435 19.233 1.00 56.88 316 ALA A CA 1
ATOM 2487 C C . ALA A 1 316 ? 38.870 -36.570 19.897 1.00 56.88 316 ALA A C 1
ATOM 2489 O O . ALA A 1 316 ? 39.404 -37.670 19.945 1.00 56.88 316 ALA A O 1
ATOM 2490 N N . LYS A 1 317 ? 39.466 -35.474 20.395 1.00 52.88 317 LYS A N 1
ATOM 2491 C CA . LYS A 1 317 ? 40.751 -35.479 21.126 1.00 52.88 317 LYS A CA 1
ATOM 2492 C C . LYS A 1 317 ? 40.604 -35.324 22.648 1.00 52.88 317 LYS A C 1
ATOM 2494 O O . LYS A 1 317 ? 41.610 -35.203 23.335 1.00 52.88 317 LYS A O 1
ATOM 2499 N N . VAL A 1 318 ? 39.372 -35.300 23.163 1.00 53.25 318 VAL A N 1
ATOM 2500 C CA . VAL A 1 318 ? 39.059 -35.219 24.608 1.00 53.25 318 VAL A CA 1
ATOM 2501 C C . VAL A 1 318 ? 38.333 -36.496 25.072 1.00 53.25 318 VAL A C 1
ATOM 2503 O O . VAL A 1 318 ? 37.503 -36.477 25.973 1.00 53.25 318 VAL A O 1
ATOM 2506 N N . LYS A 1 319 ? 38.637 -37.628 24.435 1.00 42.38 319 LYS A N 1
ATOM 2507 C CA . LYS A 1 319 ? 38.337 -38.969 24.941 1.00 42.38 319 LYS A CA 1
ATOM 2508 C C . LYS A 1 319 ? 39.615 -39.782 24.957 1.00 42.38 319 LYS A C 1
ATOM 2510 O O . LYS A 1 319 ? 40.383 -39.636 23.981 1.00 42.38 319 LYS A O 1
#

Foldseek 3Di:
DCVVVVVLVVVVVVVVVVVPDDDDDDDDDDDDDDDDDDDDDDDDDDDDDDPDPPPPPPFPDLVNLVVVLVVLLVVLQVVQVVCLVVVLVLLVVLLVQLVPDLDLVSNVVSLVVLCVCAQFPSSVVCVVSSLVSLLSSCVSPVVVSLVVLLVVLVVLLVSLVHDLVNDDPVLNVLSVCSVVVVDPRSSVSVVSSVVSSVVSLLNSLLVLLVVLLVLLVCLLQVVDDDPLVVSVVSLSVSSSSLSCLVNHNRNSSVVSCVVCVVSSVVSNVSSSPGTSSDPDDDDPPDPDDCPDCPPVVVVVVVVVVVVVVVVVVVVVVVD

Mean predicted aligned error: 15.45 Å

Nearest PDB structures (foldseek):
  8fbj-assembly1_A  TM=2.733E-01  e=5.978E+00  synthetic construct

Solvent-accessible surface area (backbone atoms only — not comparable to full-atom values): 19054 Å² total; per-residue (Å²): 144,61,65,70,62,51,52,54,52,52,52,60,52,46,65,64,58,64,77,76,70,88,86,84,89,84,90,88,83,90,86,89,81,85,82,90,86,85,88,84,90,80,90,78,90,79,89,79,92,74,94,67,81,70,81,78,73,81,64,76,49,74,67,60,46,49,53,52,52,51,50,51,52,50,52,48,47,51,52,48,54,52,49,51,55,55,48,44,54,51,46,53,53,43,51,56,50,44,73,72,50,86,48,59,69,60,36,48,54,40,52,60,59,53,56,76,41,68,47,26,58,69,40,62,77,40,43,70,59,53,51,51,53,52,43,49,45,28,74,71,38,55,72,60,36,52,56,51,51,51,49,52,49,53,53,50,28,52,78,35,74,43,52,75,84,76,44,52,73,68,56,41,52,51,51,49,35,55,73,71,56,70,59,78,52,55,66,58,47,50,52,54,50,50,54,53,49,51,54,36,49,39,54,22,45,46,51,54,50,52,52,42,52,52,50,44,51,31,54,71,70,59,72,61,86,70,54,58,69,56,50,53,49,50,50,49,55,39,45,47,53,55,48,41,36,74,62,44,65,30,48,44,41,39,56,49,30,71,79,37,49,68,59,54,54,49,47,50,52,48,60,63,71,51,69,79,83,67,92,66,77,88,78,85,79,72,88,72,68,85,71,76,78,68,53,67,65,56,56,50,51,50,51,52,50,51,53,52,52,54,54,52,55,57,62,67,70,76,110

Sequence (319 aa):
MNILLEMVLVNLLKDLKIKSIVSPWQEGEKITGGPSGSPGTNDSNTSDNGKKRKNDGDGDSPEAKRLRTEEVKNNVQQSISQKNEEGSQKLNELLNRAKGTNDYEELKGILQEISKFEGEEFYVAHQNEVNKERNKLGSLNESKFRNDVVKELEDKLAANGIDENKLSEEQRSKVNKLKNGEYTDINKINEVVNEISESANKEGTKSRLNELLAKAEALVKGTIKGSIDSLKKQAKEVQEGLYSFVYDTNSYKKDVYQSNQEKITSALKELENHSFNNTNQPEKSGFFRPEVIVPVSLLVVLAVAAIVIVRRKKQAKVK

pLDDT: mean 77.55, std 24.05, range [28.22, 98.62]